Protein AF-A0A8S1X8L9-F1 (afdb_monomer_lite)

Structure (mmCIF, N/CA/C/O backbone):
data_AF-A0A8S1X8L9-F1
#
_entry.id   AF-A0A8S1X8L9-F1
#
loop_
_atom_site.group_PDB
_atom_site.id
_atom_site.type_symbol
_atom_site.label_atom_id
_atom_site.label_alt_id
_atom_site.label_comp_id
_atom_site.label_asym_id
_atom_site.label_entity_id
_atom_site.label_seq_id
_atom_site.pdbx_PDB_ins_code
_atom_site.Cartn_x
_atom_site.Cartn_y
_atom_site.Cartn_z
_atom_site.occupancy
_atom_site.B_iso_or_equiv
_atom_site.auth_seq_id
_atom_site.auth_comp_id
_atom_site.auth_asym_id
_atom_site.auth_atom_id
_atom_site.pdbx_PDB_model_num
ATOM 1 N N . MET A 1 1 ? -26.383 18.947 55.922 1.00 40.94 1 MET A N 1
ATOM 2 C CA . MET A 1 1 ? -27.106 18.056 54.993 1.00 40.94 1 MET A CA 1
ATOM 3 C C . MET A 1 1 ? -27.597 18.893 53.830 1.00 40.94 1 MET A C 1
ATOM 5 O O . MET A 1 1 ? -28.369 19.805 54.074 1.00 40.94 1 MET A O 1
ATOM 9 N N . ASN A 1 2 ? -27.081 18.643 52.628 1.00 32.62 2 ASN A N 1
ATOM 10 C CA . ASN A 1 2 ? -27.787 18.814 51.355 1.00 32.62 2 ASN A CA 1
ATOM 11 C C . ASN A 1 2 ? -26.884 18.253 50.254 1.00 32.62 2 ASN A C 1
ATOM 13 O O . ASN A 1 2 ? -25.919 18.880 49.828 1.00 32.62 2 ASN A O 1
ATOM 17 N N . 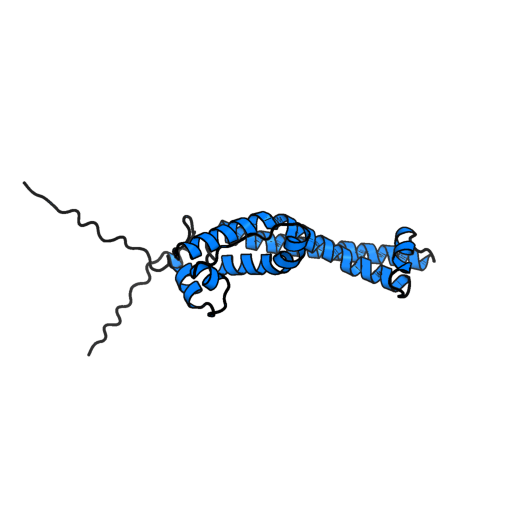HIS A 1 3 ? -27.185 17.013 49.872 1.00 34.03 3 HIS A N 1
ATOM 18 C CA . HIS A 1 3 ? -26.675 16.377 48.670 1.00 34.03 3 HIS A CA 1
ATOM 19 C C . HIS A 1 3 ? -27.367 17.016 47.464 1.00 34.03 3 HIS A C 1
ATOM 21 O O . HIS A 1 3 ? -28.564 16.812 47.277 1.00 34.03 3 HIS A O 1
ATOM 27 N N . SER A 1 4 ? -26.635 17.747 46.628 1.00 33.78 4 SER A N 1
ATOM 28 C CA . SER A 1 4 ? -27.021 17.925 45.229 1.00 33.78 4 SER A CA 1
ATOM 29 C C . SER A 1 4 ? -26.194 16.957 44.392 1.00 33.78 4 SER A C 1
ATOM 31 O O . SER A 1 4 ? -24.978 17.071 44.246 1.00 33.78 4 SER A O 1
ATOM 33 N N . LEU A 1 5 ? -26.896 15.929 43.928 1.00 35.00 5 LEU A N 1
ATOM 34 C CA . LEU A 1 5 ? -26.435 14.908 43.006 1.00 35.00 5 LEU A CA 1
ATOM 35 C C . LEU A 1 5 ? -25.882 15.580 41.746 1.00 35.00 5 LEU A C 1
ATOM 37 O O . LEU A 1 5 ? -26.637 16.117 40.939 1.00 35.00 5 LEU A O 1
ATOM 41 N N . TYR A 1 6 ? -24.566 15.510 41.562 1.00 31.06 6 TYR A N 1
ATOM 42 C CA . TYR A 1 6 ? -23.971 15.595 40.237 1.00 31.06 6 TYR A CA 1
ATOM 43 C C . TYR A 1 6 ? -24.439 14.361 39.467 1.00 31.06 6 TYR A C 1
ATOM 45 O O . TYR A 1 6 ? -23.823 13.298 39.523 1.00 31.06 6 TYR A O 1
ATOM 53 N N . THR A 1 7 ? -25.578 14.474 38.791 1.00 34.47 7 THR A N 1
ATOM 54 C CA . THR A 1 7 ? -25.963 13.517 37.761 1.00 34.47 7 THR A CA 1
ATOM 55 C C . THR A 1 7 ? -24.976 13.679 36.617 1.00 34.47 7 THR A C 1
ATOM 57 O O . THR A 1 7 ? -25.097 14.577 35.786 1.00 34.47 7 THR A O 1
ATOM 60 N N . VAL A 1 8 ? -23.953 12.827 36.622 1.00 34.31 8 VAL A N 1
ATOM 61 C CA . VAL A 1 8 ? -23.084 12.577 35.477 1.00 34.31 8 VAL A CA 1
ATOM 62 C C . VAL A 1 8 ? -24.000 12.115 34.349 1.00 34.31 8 VAL A C 1
ATOM 64 O O . VAL A 1 8 ? -24.490 10.987 34.361 1.00 34.31 8 VAL A O 1
ATOM 67 N N . HIS A 1 9 ? -24.306 13.013 33.411 1.00 31.86 9 HIS A N 1
ATOM 68 C CA . HIS A 1 9 ? -24.978 12.620 32.181 1.00 31.86 9 HIS A CA 1
ATOM 69 C C . HIS A 1 9 ? -24.126 11.538 31.504 1.00 31.86 9 HIS A C 1
ATOM 71 O O . HIS A 1 9 ? -22.903 11.700 31.433 1.00 31.86 9 HIS A O 1
ATOM 77 N N . PRO A 1 10 ? -24.730 10.433 31.033 1.00 40.78 10 PRO A N 1
ATOM 78 C CA . PRO A 1 10 ? -23.987 9.407 30.326 1.00 40.78 10 PRO A CA 1
ATOM 79 C C . PRO A 1 10 ? -23.319 10.058 29.117 1.00 40.78 10 PRO A C 1
ATOM 81 O O . PRO A 1 10 ? -23.981 10.688 28.297 1.00 40.78 10 PRO A O 1
ATOM 84 N N . THR A 1 11 ? -21.992 9.950 29.089 1.00 38.53 11 THR A N 1
ATOM 85 C CA . THR A 1 11 ? -21.073 10.198 27.972 1.00 38.53 11 THR A CA 1
ATOM 86 C C . THR A 1 11 ? -21.774 10.377 26.625 1.00 38.53 11 THR A C 1
ATOM 88 O O . THR A 1 11 ? -22.016 9.407 25.906 1.00 38.53 11 THR A O 1
ATOM 91 N N . TYR A 1 12 ? -22.075 11.630 26.275 1.00 39.94 12 TYR A N 1
ATOM 92 C CA . TYR A 1 12 ? -22.549 11.997 24.946 1.00 39.94 12 TYR A CA 1
ATOM 93 C C . TYR A 1 12 ? -21.394 11.763 23.968 1.00 39.94 12 TYR A C 1
ATOM 95 O O . TYR A 1 12 ? -20.478 12.575 23.856 1.00 39.94 12 TYR A O 1
ATOM 103 N N . THR A 1 13 ? -21.379 10.594 23.332 1.00 44.56 13 THR A N 1
ATOM 104 C CA . THR A 1 13 ? -20.439 10.275 22.257 1.00 44.56 13 THR A CA 1
ATOM 105 C C . THR A 1 13 ? -21.044 10.863 20.985 1.00 44.56 13 THR A C 1
ATOM 107 O O . THR A 1 13 ? -22.100 10.389 20.567 1.00 44.56 13 THR A O 1
ATOM 110 N N . PRO A 1 14 ? -20.475 11.933 20.393 1.00 49.34 14 PRO A N 1
ATOM 111 C CA . PRO A 1 14 ? -21.024 12.499 19.169 1.00 49.34 14 PRO A CA 1
ATOM 112 C C . PRO A 1 14 ? -21.144 11.410 18.096 1.00 49.34 14 PRO A C 1
ATOM 114 O O . PRO A 1 14 ? -20.233 10.608 17.908 1.00 49.34 14 PRO A O 1
ATOM 117 N N . ILE A 1 15 ? -22.283 11.397 17.402 1.00 49.81 15 ILE A N 1
ATOM 118 C CA . ILE A 1 15 ? -22.724 10.382 16.425 1.00 49.81 15 ILE A CA 1
ATOM 119 C C . ILE A 1 15 ? -21.702 10.122 15.298 1.00 49.81 15 ILE A C 1
ATOM 121 O O . ILE A 1 15 ? -21.756 9.087 14.648 1.00 49.81 15 ILE A O 1
ATOM 125 N N . ASN A 1 16 ? -20.712 10.998 15.119 1.00 52.38 16 ASN A N 1
ATOM 126 C CA . ASN A 1 16 ? -19.654 10.872 14.116 1.00 52.38 16 ASN A CA 1
ATOM 127 C C . ASN A 1 16 ? -18.418 10.063 14.592 1.00 52.38 16 ASN A C 1
ATOM 129 O O . ASN A 1 16 ? -17.374 10.149 13.959 1.00 52.38 16 ASN A O 1
ATOM 133 N N . LEU A 1 17 ? -18.521 9.304 15.696 1.00 61.00 17 LEU A N 1
ATOM 134 C CA . LEU A 1 17 ? -17.451 8.466 16.288 1.00 61.00 17 LEU A CA 1
ATOM 135 C C . LEU A 1 17 ? -17.529 6.966 15.925 1.00 61.00 17 LEU A C 1
ATOM 137 O O . LEU A 1 17 ? -16.976 6.118 16.637 1.00 61.00 17 LEU A O 1
ATOM 141 N N . ARG A 1 18 ? -18.274 6.624 14.870 1.00 73.69 18 ARG A N 1
ATOM 142 C CA . ARG A 1 18 ? -18.526 5.239 14.442 1.00 73.69 18 ARG A CA 1
ATOM 143 C C . ARG A 1 18 ? -18.320 5.032 12.943 1.00 73.69 18 ARG A C 1
ATOM 145 O O . ARG A 1 18 ? -18.933 4.139 12.368 1.00 73.69 18 ARG A O 1
ATOM 152 N N . LEU A 1 19 ? -17.456 5.817 12.295 1.00 79.94 19 LEU A N 1
ATOM 153 C CA . LEU A 1 19 ? -17.209 5.666 10.852 1.00 79.94 19 LEU A CA 1
ATOM 154 C C . LEU A 1 19 ? -16.654 4.278 10.519 1.00 79.94 19 LEU A C 1
ATOM 156 O O . LEU A 1 19 ? -17.067 3.656 9.539 1.00 79.94 19 LEU A O 1
ATOM 160 N N . ALA A 1 20 ? -15.771 3.759 11.372 1.00 85.44 20 ALA A N 1
ATOM 161 C CA . ALA A 1 20 ? -15.252 2.409 11.225 1.00 85.44 20 ALA A CA 1
ATOM 162 C C . ALA A 1 20 ? -16.350 1.332 11.335 1.00 85.44 20 ALA A C 1
ATOM 164 O O . ALA A 1 20 ? -16.337 0.371 10.565 1.00 85.44 20 ALA A O 1
ATOM 165 N N . GLU A 1 21 ? -17.312 1.493 12.249 1.00 87.56 21 GLU A N 1
ATOM 166 C CA . GLU A 1 21 ? -18.467 0.594 12.391 1.00 87.56 21 GLU A CA 1
ATOM 167 C C . GLU A 1 21 ? -19.418 0.699 11.189 1.00 87.56 21 GLU A C 1
ATOM 169 O O . GLU A 1 21 ? -19.821 -0.320 10.625 1.00 87.56 21 GLU A O 1
ATOM 174 N N . GLU A 1 22 ? -19.744 1.921 10.760 1.00 87.06 22 GLU A N 1
ATOM 175 C CA . GLU A 1 22 ? -20.583 2.180 9.587 1.00 87.06 22 GLU A CA 1
ATOM 176 C C . GLU A 1 22 ? -19.990 1.526 8.338 1.00 87.06 22 GLU A C 1
ATOM 178 O O . GLU A 1 22 ? -20.678 0.761 7.659 1.00 87.06 22 GLU A O 1
ATOM 183 N N . TYR A 1 23 ? -18.700 1.751 8.069 1.00 89.31 23 TYR A N 1
ATOM 184 C CA . TYR A 1 23 ? -18.029 1.138 6.929 1.00 89.31 23 TYR A CA 1
ATOM 185 C C . TYR A 1 23 ? -17.965 -0.389 7.061 1.00 89.31 23 TYR A C 1
ATOM 187 O O . TYR A 1 23 ? -18.297 -1.091 6.102 1.00 89.31 23 TYR A O 1
ATOM 195 N N . PHE A 1 24 ? -17.634 -0.923 8.244 1.00 91.81 24 PHE A N 1
ATOM 196 C CA . PHE A 1 24 ? -17.599 -2.370 8.489 1.00 91.81 24 PHE A CA 1
ATOM 197 C C . PHE A 1 24 ? -18.919 -3.059 8.119 1.00 91.81 24 PHE A C 1
ATOM 199 O O . PHE A 1 24 ? -18.923 -4.118 7.487 1.00 91.81 24 PHE A O 1
ATOM 206 N N . ASN A 1 25 ? -20.050 -2.439 8.458 1.00 90.12 25 ASN A N 1
ATOM 207 C CA . ASN A 1 25 ? -21.374 -2.988 8.181 1.00 90.12 25 ASN A CA 1
ATOM 208 C C . ASN A 1 25 ? -21.695 -3.067 6.681 1.00 90.12 25 ASN A C 1
ATOM 210 O O . ASN A 1 25 ? -22.477 -3.929 6.278 1.00 90.12 25 ASN A O 1
ATOM 214 N N . THR A 1 26 ? -21.052 -2.243 5.849 1.00 91.50 26 THR A N 1
ATOM 215 C CA . THR A 1 26 ? -21.207 -2.281 4.383 1.00 91.50 26 THR A CA 1
ATOM 216 C C . THR A 1 26 ? -20.363 -3.359 3.695 1.00 91.50 26 THR A C 1
ATOM 218 O O . THR A 1 26 ? -20.581 -3.646 2.518 1.00 91.50 26 THR A O 1
ATOM 221 N N . LEU A 1 27 ? -19.410 -3.980 4.402 1.00 89.62 27 LEU A N 1
ATOM 222 C CA . LEU A 1 27 ? -18.484 -4.940 3.799 1.00 89.62 27 LEU A CA 1
ATOM 223 C C . LEU A 1 27 ? -19.182 -6.241 3.368 1.00 89.62 27 LEU A C 1
ATOM 225 O O . LEU A 1 27 ? -20.049 -6.740 4.092 1.00 89.62 27 LEU A O 1
ATOM 229 N N . PRO A 1 28 ? -18.769 -6.870 2.254 1.00 90.62 28 PRO A N 1
ATOM 230 C CA . PRO A 1 28 ? -19.273 -8.183 1.856 1.00 90.62 28 PRO A CA 1
ATOM 231 C C . PRO A 1 28 ? -18.842 -9.273 2.851 1.00 90.62 28 PRO A C 1
ATOM 233 O O . PRO A 1 28 ? -17.829 -9.137 3.533 1.00 90.62 28 PRO A O 1
ATOM 236 N N . SER A 1 29 ? -19.583 -10.384 2.923 1.00 83.62 29 SER A N 1
ATOM 237 C CA . SER A 1 29 ? -19.322 -11.487 3.871 1.00 83.62 29 SER A CA 1
ATOM 238 C C . SER A 1 29 ? -17.941 -12.137 3.720 1.00 83.62 29 SER A C 1
ATOM 240 O O . SER A 1 29 ? -17.405 -12.649 4.696 1.00 83.62 29 SER A O 1
ATOM 242 N N . GLY A 1 30 ? -17.349 -12.095 2.523 1.00 83.94 30 GLY A N 1
ATOM 243 C CA . GLY A 1 30 ? -16.020 -12.647 2.244 1.00 83.94 30 GLY A CA 1
ATOM 244 C C . GLY A 1 30 ? -14.849 -11.695 2.510 1.00 83.94 30 GLY A C 1
ATOM 245 O O . GLY A 1 30 ? -13.709 -12.076 2.248 1.00 83.94 30 GLY A O 1
ATOM 246 N N . ASP A 1 31 ? -15.104 -10.471 2.983 1.00 88.12 31 ASP A N 1
ATOM 247 C CA . ASP A 1 31 ? -14.059 -9.463 3.175 1.00 88.12 31 ASP A CA 1
ATOM 248 C C . ASP A 1 31 ? -13.033 -9.877 4.245 1.00 88.12 31 ASP A C 1
ATOM 250 O O . ASP A 1 31 ? -13.377 -10.442 5.287 1.00 88.12 31 ASP A O 1
ATOM 254 N N . ILE A 1 32 ? -11.758 -9.565 4.007 1.00 87.81 32 ILE A N 1
ATOM 255 C CA . ILE A 1 32 ? -10.663 -9.911 4.920 1.00 87.81 32 ILE A CA 1
ATOM 256 C C . ILE A 1 32 ? -10.815 -9.242 6.295 1.00 87.81 32 ILE A C 1
ATOM 258 O O . ILE A 1 32 ? -10.487 -9.850 7.314 1.00 87.81 32 ILE A O 1
ATOM 262 N N . SER A 1 33 ? -11.378 -8.033 6.359 1.00 88.81 33 SER A N 1
ATOM 263 C CA . SER A 1 33 ? -11.654 -7.351 7.623 1.00 88.81 33 SER A CA 1
ATOM 264 C C . SER A 1 33 ? -12.743 -8.073 8.424 1.00 88.81 33 SER A C 1
ATOM 266 O O . SER A 1 33 ? -12.657 -8.127 9.651 1.00 88.81 33 SER A O 1
ATOM 268 N N . ARG A 1 34 ? -13.726 -8.714 7.771 1.00 89.31 34 ARG A N 1
ATOM 269 C CA . ARG A 1 34 ? -14.691 -9.580 8.475 1.00 89.31 34 ARG A CA 1
ATOM 270 C C . ARG A 1 34 ? -14.023 -10.833 9.029 1.00 89.31 34 ARG A C 1
ATOM 272 O O . ARG A 1 34 ? -14.279 -11.181 10.173 1.00 89.31 34 ARG A O 1
ATOM 279 N N . GLN A 1 35 ? -13.095 -11.440 8.290 1.00 89.19 35 GLN A N 1
ATOM 280 C CA . GLN A 1 35 ? -12.331 -12.589 8.793 1.00 89.19 35 GLN A CA 1
ATOM 281 C C . GLN A 1 35 ? -11.528 -12.231 10.053 1.00 89.19 35 GLN A C 1
ATOM 283 O O . GLN A 1 35 ? -11.528 -12.990 11.022 1.00 89.19 35 GLN A O 1
ATOM 288 N N . PHE A 1 36 ? -10.880 -11.059 10.081 1.00 90.62 36 PHE A N 1
ATOM 289 C CA . PHE A 1 36 ? -10.201 -10.575 11.290 1.00 90.62 36 PHE A CA 1
ATOM 290 C C . PHE A 1 36 ? -11.173 -10.318 12.432 1.00 90.62 36 PHE A C 1
ATOM 292 O O . PHE A 1 36 ? -10.877 -10.658 13.574 1.00 90.62 36 PHE A O 1
ATOM 299 N N . TYR A 1 37 ? -12.340 -9.748 12.131 1.00 90.69 37 TYR A N 1
ATOM 300 C CA . TYR A 1 37 ? -13.384 -9.586 13.129 1.00 90.69 37 TYR A CA 1
ATOM 301 C C . TYR A 1 37 ? -13.796 -10.945 13.699 1.00 90.69 37 TYR A C 1
ATOM 303 O O . TYR A 1 37 ? -13.900 -11.076 14.911 1.00 90.69 37 TYR A O 1
ATOM 311 N N . ASP A 1 38 ? -13.948 -11.978 12.875 1.00 90.94 38 ASP A N 1
ATOM 312 C CA . ASP A 1 38 ? -14.331 -13.339 13.279 1.00 90.94 38 ASP A CA 1
ATOM 313 C C . ASP A 1 38 ? -13.228 -14.121 14.019 1.00 90.94 38 ASP A C 1
ATOM 315 O O . ASP A 1 38 ? -13.435 -15.268 14.412 1.00 90.94 38 ASP A O 1
ATOM 319 N N . GLY A 1 39 ? -12.078 -13.492 14.284 1.00 85.94 39 GLY A N 1
ATOM 320 C CA . GLY A 1 39 ? -11.012 -14.042 15.123 1.00 85.94 39 GLY A CA 1
ATOM 321 C C . GLY A 1 39 ? -9.826 -14.612 14.347 1.00 85.94 39 GLY A C 1
ATOM 322 O O . GLY A 1 39 ? -8.908 -15.175 14.955 1.00 85.94 39 GLY A O 1
ATOM 323 N N . VAL A 1 40 ? -9.807 -14.477 13.014 1.00 87.06 40 VAL A N 1
ATOM 324 C CA . VAL A 1 40 ? -8.629 -14.837 12.221 1.00 87.06 40 VAL A CA 1
ATOM 325 C C . VAL A 1 40 ? -7.486 -13.893 12.586 1.00 87.06 40 VAL A C 1
ATOM 327 O O . VAL A 1 40 ? -7.562 -12.672 12.446 1.00 87.06 40 VAL A O 1
ATOM 330 N N . GLN A 1 41 ? -6.387 -14.472 13.060 1.00 85.25 41 GLN A N 1
ATOM 331 C CA . GLN A 1 41 ? -5.214 -13.704 13.456 1.00 85.25 41 GLN A CA 1
ATOM 332 C C . GLN A 1 41 ? -4.439 -13.242 12.228 1.00 85.25 41 GLN A C 1
ATOM 334 O O . GLN A 1 41 ? -4.093 -14.046 11.356 1.00 85.25 41 GLN A O 1
ATOM 339 N N . TYR A 1 42 ? -4.099 -11.956 12.195 1.00 84.38 42 TYR A N 1
ATOM 340 C CA . TYR A 1 42 ? -3.202 -11.441 11.175 1.00 84.38 42 TYR A CA 1
ATOM 341 C C . TYR A 1 42 ? -1.796 -12.008 11.368 1.00 84.38 42 TYR A C 1
ATOM 343 O O . TYR A 1 42 ? -1.210 -11.919 12.448 1.00 84.38 42 TYR A O 1
ATOM 351 N N . ARG A 1 43 ? -1.233 -12.582 10.305 1.00 79.56 43 ARG A N 1
ATOM 352 C CA . ARG A 1 43 ? 0.162 -13.017 10.268 1.00 79.56 43 ARG A CA 1
ATOM 353 C C . ARG A 1 43 ? 0.843 -12.322 9.106 1.00 79.56 43 ARG A C 1
ATOM 355 O O . ARG A 1 43 ? 0.559 -12.639 7.954 1.00 79.56 43 ARG A O 1
ATOM 362 N N . ALA A 1 44 ? 1.754 -11.408 9.425 1.00 70.62 44 ALA A N 1
ATOM 363 C CA . ALA A 1 44 ? 2.635 -10.822 8.429 1.00 70.62 44 ALA A CA 1
ATOM 364 C C . ALA A 1 44 ? 3.382 -11.947 7.695 1.00 70.62 44 ALA A C 1
ATOM 366 O O . ALA A 1 44 ? 3.931 -12.865 8.320 1.00 70.62 44 ALA A O 1
ATOM 367 N N . VAL A 1 45 ? 3.358 -11.902 6.363 1.00 68.69 45 VAL A N 1
ATOM 368 C CA . VAL A 1 45 ? 4.028 -12.895 5.520 1.00 68.69 45 VAL A CA 1
ATOM 369 C C . VAL A 1 45 ? 5.534 -12.789 5.753 1.00 68.69 45 VAL A C 1
ATOM 371 O O . VAL A 1 45 ? 6.136 -11.748 5.499 1.00 68.69 45 VAL A O 1
ATOM 374 N N . LYS A 1 46 ? 6.152 -13.867 6.245 1.00 61.50 46 LYS A N 1
ATOM 375 C CA . LYS A 1 46 ? 7.597 -13.917 6.498 1.00 61.50 46 LYS A CA 1
ATOM 376 C C . LYS A 1 46 ? 8.354 -14.365 5.245 1.00 61.50 46 LYS A C 1
ATOM 378 O O . LYS A 1 46 ? 8.000 -15.371 4.637 1.00 61.50 46 LYS A O 1
ATOM 383 N N . GLY A 1 47 ? 9.441 -13.659 4.929 1.00 59.97 47 GLY A N 1
ATOM 384 C CA . GLY A 1 47 ? 10.399 -14.011 3.875 1.00 59.97 47 GLY A CA 1
ATOM 385 C C . GLY A 1 47 ? 10.317 -13.110 2.641 1.00 59.97 47 GLY A C 1
ATOM 386 O O . GLY A 1 47 ? 9.227 -12.814 2.162 1.00 59.97 47 GLY A O 1
ATOM 387 N N . LEU A 1 48 ? 11.483 -12.719 2.110 1.00 55.22 48 LEU A N 1
ATOM 388 C CA . LEU A 1 48 ? 11.638 -11.764 1.000 1.00 55.22 48 LEU A CA 1
ATOM 389 C C . LEU A 1 48 ? 10.814 -12.132 -0.243 1.00 55.22 48 LEU A C 1
ATOM 391 O O . LEU A 1 48 ? 10.122 -11.286 -0.783 1.00 55.22 48 LEU A O 1
ATOM 395 N N . PHE A 1 49 ? 10.830 -13.394 -0.683 1.00 57.03 49 PHE A N 1
ATOM 396 C CA . PHE A 1 49 ? 10.083 -13.814 -1.880 1.00 57.03 49 PHE A CA 1
ATOM 397 C C . PHE A 1 49 ? 8.565 -13.869 -1.662 1.00 57.03 49 PHE A C 1
ATOM 399 O O . PHE A 1 49 ? 7.792 -13.516 -2.552 1.00 57.03 49 PHE A O 1
ATOM 406 N N . ALA A 1 50 ? 8.128 -14.307 -0.480 1.00 60.62 50 ALA A N 1
ATOM 407 C CA . ALA A 1 50 ? 6.711 -14.417 -0.151 1.00 60.62 50 ALA A CA 1
ATOM 408 C C . ALA A 1 50 ? 6.092 -13.036 0.116 1.00 60.62 50 ALA A C 1
ATOM 410 O O . ALA A 1 50 ? 4.981 -12.773 -0.342 1.00 60.62 50 ALA A O 1
ATOM 411 N N . SER A 1 51 ? 6.825 -12.127 0.772 1.00 60.03 51 SER A N 1
ATOM 412 C CA . SER A 1 51 ? 6.411 -10.728 0.907 1.00 60.03 51 SER A CA 1
ATOM 413 C C . SER A 1 51 ? 6.356 -10.047 -0.464 1.00 60.03 51 SER A C 1
ATOM 415 O O . SER A 1 51 ? 5.385 -9.359 -0.761 1.00 60.03 51 SER A O 1
ATOM 417 N N . TYR A 1 52 ? 7.314 -10.321 -1.350 1.00 58.06 52 TYR A N 1
ATOM 418 C CA . TYR A 1 52 ? 7.340 -9.755 -2.697 1.00 58.06 52 TYR A CA 1
ATOM 419 C C . TYR A 1 52 ? 6.200 -10.250 -3.599 1.00 58.06 52 TYR A C 1
ATOM 421 O O . TYR A 1 52 ? 5.619 -9.470 -4.342 1.00 58.06 52 TYR A O 1
ATOM 429 N N . ALA A 1 53 ? 5.840 -11.534 -3.560 1.00 58.31 53 ALA A N 1
ATOM 430 C CA . ALA A 1 53 ? 4.772 -12.060 -4.415 1.00 58.31 53 ALA A CA 1
ATOM 431 C C . ALA A 1 53 ? 3.361 -11.739 -3.883 1.00 58.31 53 ALA A C 1
ATOM 433 O O . ALA A 1 53 ? 2.466 -11.435 -4.671 1.00 58.31 53 ALA A O 1
ATOM 434 N N . LEU A 1 54 ? 3.156 -11.792 -2.560 1.00 57.84 54 LEU A N 1
ATOM 435 C CA . LEU A 1 54 ? 1.828 -11.670 -1.943 1.00 57.84 54 LEU A CA 1
ATOM 436 C C . LEU A 1 54 ? 1.512 -10.247 -1.449 1.00 57.84 54 LEU A C 1
ATOM 438 O O . LEU A 1 54 ? 0.364 -9.825 -1.565 1.00 57.84 54 LEU A O 1
ATOM 442 N N . ASN A 1 55 ? 2.493 -9.475 -0.950 1.00 58.69 55 ASN A N 1
ATOM 443 C CA . ASN A 1 55 ? 2.243 -8.105 -0.467 1.00 58.69 55 ASN A CA 1
ATOM 444 C C . ASN A 1 55 ? 2.348 -7.033 -1.564 1.00 58.69 55 ASN A C 1
ATOM 446 O O . ASN A 1 55 ? 1.752 -5.966 -1.409 1.00 58.69 55 ASN A O 1
ATOM 450 N N . ARG A 1 56 ? 3.046 -7.292 -2.682 1.00 51.16 56 ARG A N 1
ATOM 451 C CA . ARG A 1 56 ? 3.221 -6.319 -3.787 1.00 51.16 56 ARG A CA 1
ATOM 452 C C . ARG A 1 56 ? 1.914 -5.890 -4.439 1.00 51.16 56 ARG A C 1
ATOM 454 O O . ARG A 1 56 ? 1.788 -4.747 -4.859 1.00 51.16 56 ARG A O 1
ATOM 461 N N . PHE A 1 57 ? 0.914 -6.766 -4.426 1.00 51.53 57 PHE A N 1
ATOM 462 C CA . PHE A 1 57 ? -0.438 -6.445 -4.884 1.00 51.53 57 PHE A CA 1
ATOM 463 C C . PHE A 1 57 ? -1.373 -5.975 -3.759 1.00 51.53 57 PHE A C 1
ATOM 465 O O . PHE A 1 57 ? -2.480 -5.526 -4.044 1.00 51.53 57 PHE A O 1
ATOM 472 N N . SER A 1 58 ? -0.950 -6.039 -2.489 1.00 71.50 58 SER A N 1
ATOM 473 C CA . SER A 1 58 ? -1.831 -5.787 -1.344 1.00 71.50 58 SER A CA 1
ATOM 474 C C . SER A 1 58 ? -1.596 -4.456 -0.634 1.00 71.50 58 SER A C 1
ATOM 476 O O . SER A 1 58 ? -2.475 -4.064 0.118 1.00 71.50 58 SER A O 1
ATOM 478 N N . GLN A 1 59 ? -0.459 -3.765 -0.792 1.00 78.12 59 GLN A N 1
ATOM 479 C CA . GLN A 1 59 ? -0.198 -2.517 -0.045 1.00 78.12 59 GLN A CA 1
ATOM 480 C C . GLN A 1 59 ? -1.227 -1.424 -0.344 1.00 78.12 59 GLN A C 1
ATOM 482 O O . GLN A 1 59 ? -1.837 -0.899 0.582 1.00 78.12 59 GLN A O 1
ATOM 487 N N . TYR A 1 60 ? -1.487 -1.151 -1.625 1.00 79.38 60 TYR A N 1
ATOM 488 C CA . TYR A 1 60 ? -2.540 -0.220 -2.038 1.00 79.38 60 TYR A CA 1
ATOM 489 C C . TYR A 1 60 ? -3.914 -0.661 -1.534 1.00 79.38 60 TYR A C 1
ATOM 491 O O . TYR A 1 60 ? -4.695 0.161 -1.072 1.00 79.38 60 TYR A O 1
ATOM 499 N N . GLY A 1 61 ? -4.205 -1.965 -1.575 1.00 84.06 61 GLY A N 1
ATOM 500 C CA . GLY A 1 61 ? -5.450 -2.516 -1.038 1.00 84.06 61 GLY A CA 1
ATOM 501 C C . GLY A 1 61 ? -5.584 -2.293 0.470 1.00 84.06 61 GLY A C 1
ATOM 502 O O . GLY A 1 61 ? -6.624 -1.829 0.926 1.00 84.06 61 GLY A O 1
ATOM 503 N N . LYS A 1 62 ? -4.517 -2.556 1.234 1.00 88.88 62 LYS A N 1
ATOM 504 C CA . LYS A 1 62 ? -4.439 -2.335 2.684 1.00 88.88 62 LYS A CA 1
ATOM 505 C C . LYS A 1 62 ? -4.627 -0.857 3.016 1.00 88.88 62 LYS A C 1
ATOM 507 O O . LYS A 1 62 ? -5.488 -0.531 3.824 1.00 88.88 62 LYS A O 1
ATOM 512 N N . LEU A 1 63 ? -3.878 0.032 2.362 1.00 89.88 63 LEU A N 1
ATOM 513 C CA . LEU A 1 63 ? -3.952 1.473 2.604 1.00 89.88 63 LEU A CA 1
ATOM 514 C C . LEU A 1 63 ? -5.309 2.061 2.198 1.00 89.88 63 LEU A C 1
ATOM 516 O O . LEU A 1 63 ? -5.890 2.819 2.964 1.00 89.88 63 LEU A O 1
ATOM 520 N N . ASN A 1 64 ? -5.870 1.648 1.060 1.00 89.38 64 ASN A N 1
ATOM 521 C CA . ASN A 1 64 ? -7.207 2.065 0.633 1.00 89.38 64 ASN A CA 1
ATOM 522 C C . ASN A 1 64 ? -8.289 1.587 1.614 1.00 89.38 64 ASN A C 1
ATOM 524 O O . ASN A 1 64 ? -9.192 2.341 1.966 1.00 89.38 64 ASN A O 1
ATOM 528 N N . SER A 1 65 ? -8.192 0.348 2.104 1.00 90.31 65 SER A N 1
ATOM 529 C CA . SER A 1 65 ? -9.092 -0.142 3.151 1.00 90.31 65 SER A CA 1
ATOM 530 C C . SER A 1 65 ? -8.944 0.668 4.439 1.00 90.31 65 SER A C 1
ATOM 532 O O . SER A 1 65 ? -9.951 1.114 4.981 1.00 90.31 65 SER A O 1
ATOM 534 N N . LEU A 1 66 ? -7.715 0.934 4.896 1.00 91.50 66 LEU A N 1
ATOM 535 C CA . LEU A 1 66 ? -7.458 1.791 6.061 1.00 91.50 66 LEU A CA 1
ATOM 536 C C . LEU A 1 66 ? -8.048 3.190 5.881 1.00 91.50 66 LEU A C 1
ATOM 538 O O . LEU A 1 66 ? -8.664 3.704 6.807 1.00 91.50 66 LEU A O 1
ATOM 542 N N . TYR A 1 67 ? -7.907 3.781 4.696 1.00 91.25 67 TYR A N 1
ATOM 543 C CA . TYR A 1 67 ? -8.447 5.100 4.382 1.00 91.25 67 TYR A CA 1
ATOM 544 C C . TYR A 1 67 ? -9.980 5.126 4.429 1.00 91.25 67 TYR A C 1
ATOM 546 O O . TYR A 1 67 ? -10.563 6.095 4.900 1.00 91.25 67 TYR A O 1
ATOM 554 N N . LYS A 1 68 ? -10.653 4.046 4.014 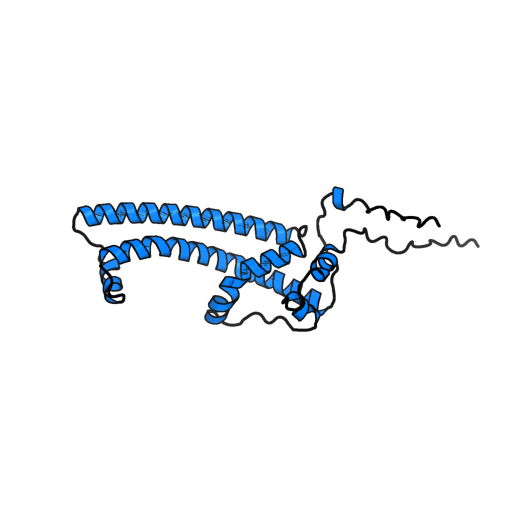1.00 90.06 68 LYS A N 1
ATOM 555 C CA . LYS A 1 68 ? -12.118 3.930 4.126 1.00 90.06 68 LYS A CA 1
ATOM 556 C C . LYS A 1 68 ? -12.595 3.730 5.564 1.00 90.06 68 LYS A C 1
ATOM 558 O O . LYS A 1 68 ? -13.628 4.277 5.933 1.00 90.06 68 LYS A O 1
ATOM 563 N N . PHE A 1 69 ? -11.851 2.972 6.369 1.00 89.81 69 PHE A N 1
ATOM 564 C CA . PHE A 1 69 ? -12.149 2.794 7.793 1.00 89.81 69 PHE A CA 1
ATOM 565 C C . PHE A 1 69 ? -11.874 4.062 8.610 1.00 89.81 69 PHE A C 1
ATOM 567 O O . PHE A 1 69 ? -12.634 4.378 9.520 1.00 89.81 69 PHE A O 1
ATOM 574 N N . TYR A 1 70 ? -10.786 4.771 8.304 1.00 89.25 70 TYR A N 1
ATOM 575 C CA . TYR A 1 70 ? -10.260 5.870 9.114 1.00 89.25 70 TYR A CA 1
ATOM 576 C C . TYR A 1 70 ? -9.902 7.104 8.259 1.00 89.25 70 TYR A C 1
ATOM 578 O O . TYR A 1 70 ? -8.757 7.567 8.289 1.00 89.25 70 TYR A O 1
ATOM 586 N N . PRO A 1 71 ? -10.863 7.690 7.520 1.00 85.38 71 PRO A N 1
ATOM 587 C CA . PRO A 1 71 ? -10.589 8.754 6.541 1.00 85.38 71 PRO A CA 1
ATOM 588 C C . PRO A 1 71 ? -10.025 10.041 7.159 1.00 85.38 71 PRO A C 1
ATOM 590 O O . PRO A 1 71 ? -9.344 10.818 6.493 1.00 85.38 71 PRO A O 1
ATOM 593 N N . TYR A 1 72 ? -10.293 10.270 8.447 1.00 85.81 72 TYR A N 1
ATOM 594 C CA . TYR A 1 72 ? -9.867 11.462 9.185 1.00 85.81 72 TYR A CA 1
ATOM 595 C C . TYR A 1 72 ? -8.717 11.194 10.162 1.00 85.81 72 TYR A C 1
ATOM 597 O O . TYR A 1 72 ? -8.372 12.048 10.985 1.00 85.81 72 TYR A O 1
ATOM 605 N N . GLN A 1 73 ? -8.118 10.003 10.109 1.00 86.50 73 GLN A N 1
ATOM 606 C CA . GLN A 1 73 ? -6.928 9.719 10.891 1.00 86.50 73 GLN A CA 1
ATOM 607 C C . GLN A 1 73 ? -5.717 10.309 10.169 1.00 86.50 73 GLN A C 1
ATOM 609 O O . GLN A 1 73 ? -5.351 9.854 9.086 1.00 86.50 73 GLN A O 1
ATOM 614 N N . LYS A 1 74 ? -5.081 11.306 10.798 1.00 86.38 74 LYS A N 1
ATOM 615 C CA . LYS A 1 74 ? -3.956 12.065 10.232 1.00 86.38 74 LYS A CA 1
ATOM 616 C C . LYS A 1 74 ? -2.902 11.158 9.586 1.00 86.38 74 LYS A C 1
ATOM 618 O O . LYS A 1 74 ? -2.605 11.328 8.414 1.00 86.38 74 LYS A O 1
ATOM 623 N N . ILE A 1 75 ? -2.439 10.141 10.317 1.00 88.44 75 ILE A N 1
ATOM 624 C CA . ILE A 1 75 ? -1.385 9.235 9.840 1.00 88.44 75 ILE A CA 1
ATOM 625 C C . ILE A 1 75 ? -1.789 8.449 8.584 1.00 88.44 75 ILE A C 1
ATOM 627 O O . ILE A 1 75 ? -0.977 8.283 7.689 1.00 88.44 75 ILE A O 1
ATOM 631 N N . VAL A 1 76 ? -3.043 7.993 8.483 1.00 89.62 76 VAL A N 1
ATOM 632 C CA . VAL A 1 76 ? -3.526 7.224 7.321 1.00 89.62 76 VAL A CA 1
ATOM 633 C C . VAL A 1 76 ? -3.679 8.139 6.112 1.00 89.62 76 VAL A C 1
ATOM 635 O O . VAL A 1 76 ? -3.316 7.760 5.000 1.00 89.62 76 VAL A O 1
ATOM 638 N N . LYS A 1 77 ? -4.201 9.348 6.340 1.00 89.12 77 LYS A N 1
ATOM 639 C CA . LYS A 1 77 ? -4.379 10.357 5.301 1.00 89.12 77 LYS A CA 1
ATOM 640 C C . LYS A 1 77 ? -3.035 10.809 4.726 1.00 89.12 77 LYS A C 1
ATOM 642 O O . LYS A 1 77 ? -2.861 10.711 3.518 1.00 89.12 77 LYS A O 1
ATOM 647 N N . GLU A 1 78 ? -2.100 11.218 5.583 1.00 90.56 78 GLU A N 1
ATOM 648 C CA . GLU A 1 78 ? -0.758 11.657 5.176 1.00 90.56 78 GLU A CA 1
ATOM 649 C C . GLU A 1 78 ? -0.038 10.549 4.406 1.00 90.56 78 GLU A C 1
ATOM 651 O O . GLU A 1 78 ? 0.401 10.776 3.289 1.00 90.56 78 GLU A O 1
ATOM 656 N N . THR A 1 79 ? -0.037 9.312 4.916 1.00 90.62 79 THR A N 1
ATOM 657 C CA . THR A 1 79 ? 0.589 8.182 4.210 1.00 90.62 79 THR A CA 1
ATOM 658 C C . THR A 1 79 ? -0.029 7.915 2.836 1.00 90.62 79 THR A C 1
ATOM 660 O O . THR A 1 79 ? 0.679 7.525 1.914 1.00 90.62 79 THR A O 1
ATOM 663 N N . ASN A 1 80 ? -1.341 8.100 2.670 1.00 90.06 80 ASN A N 1
ATOM 664 C CA . ASN A 1 80 ? -1.994 7.922 1.374 1.00 90.06 80 ASN A CA 1
ATOM 665 C C . ASN A 1 80 ? -1.679 9.056 0.389 1.00 90.06 80 ASN A C 1
ATOM 667 O O . ASN A 1 80 ? -1.505 8.796 -0.801 1.00 90.06 80 ASN A O 1
ATOM 671 N N . GLU A 1 81 ? -1.610 10.294 0.874 1.00 90.62 81 GLU A N 1
ATOM 672 C CA . GLU A 1 81 ? -1.250 11.466 0.073 1.00 90.62 81 GLU A CA 1
ATOM 673 C C . GLU A 1 81 ? 0.222 11.399 -0.357 1.00 90.62 81 GLU A C 1
ATOM 675 O O . GLU A 1 81 ? 0.494 11.415 -1.557 1.00 90.62 81 GLU A O 1
ATOM 680 N N . GLU A 1 82 ? 1.145 11.186 0.586 1.00 91.25 82 GLU A N 1
ATOM 681 C CA . GLU A 1 82 ? 2.587 11.049 0.332 1.00 91.25 82 GLU A CA 1
ATOM 682 C C . GLU A 1 82 ? 2.882 9.911 -0.653 1.00 91.25 82 GLU A C 1
ATOM 684 O O . GLU A 1 82 ? 3.601 10.098 -1.633 1.00 91.25 82 GLU A O 1
ATOM 689 N N . LEU A 1 83 ? 2.257 8.742 -0.467 1.00 89.06 83 LEU A N 1
ATOM 690 C CA . LEU A 1 83 ? 2.443 7.616 -1.379 1.00 89.06 83 LEU A CA 1
ATOM 691 C C . LEU A 1 83 ? 1.967 7.949 -2.801 1.00 89.06 83 LEU A C 1
ATOM 693 O O . LEU A 1 83 ? 2.619 7.561 -3.772 1.00 89.06 83 LEU A O 1
ATOM 697 N N . CYS A 1 84 ? 0.841 8.654 -2.943 1.00 87.44 84 CYS A N 1
ATOM 698 C CA . CYS A 1 84 ? 0.307 9.060 -4.244 1.00 87.44 84 CYS A CA 1
ATOM 699 C C . CYS A 1 84 ? 1.219 10.085 -4.942 1.00 87.44 84 CYS A C 1
ATOM 701 O O . CYS A 1 84 ? 1.484 9.972 -6.147 1.00 87.44 84 CYS A O 1
ATOM 703 N N . GLU A 1 85 ? 1.730 11.057 -4.186 1.00 90.62 85 GLU A N 1
ATOM 704 C CA . GLU A 1 85 ? 2.670 12.072 -4.666 1.00 90.62 85 GLU A CA 1
ATOM 705 C C . GLU A 1 85 ? 4.004 11.450 -5.096 1.00 90.62 85 GLU A C 1
ATOM 707 O O . GLU A 1 85 ? 4.477 11.706 -6.211 1.00 90.62 85 GLU A O 1
ATOM 712 N N . ASP A 1 86 ? 4.572 10.568 -4.273 1.00 90.12 86 ASP A N 1
ATOM 713 C CA . ASP A 1 86 ? 5.818 9.859 -4.566 1.00 90.12 86 ASP A CA 1
ATOM 714 C C . ASP A 1 86 ? 5.670 8.928 -5.763 1.00 90.12 86 ASP A C 1
ATOM 716 O O . ASP A 1 86 ? 6.537 8.884 -6.637 1.00 90.12 86 ASP A O 1
ATOM 720 N N . TRP A 1 87 ? 4.563 8.186 -5.843 1.00 87.19 87 TRP A N 1
ATOM 721 C CA . TRP A 1 87 ? 4.284 7.319 -6.983 1.00 87.19 87 TRP A CA 1
ATOM 722 C C . TRP A 1 87 ? 4.213 8.122 -8.284 1.00 87.19 87 TRP A C 1
ATOM 724 O O . TRP A 1 87 ? 4.854 7.763 -9.275 1.00 87.19 87 TRP A O 1
ATOM 734 N N . THR A 1 88 ? 3.497 9.249 -8.266 1.00 88.50 88 THR A N 1
ATOM 735 C CA . THR A 1 88 ? 3.383 10.149 -9.418 1.00 88.50 88 THR A CA 1
ATOM 736 C C . THR A 1 88 ? 4.748 10.708 -9.818 1.00 88.50 88 THR A C 1
ATOM 738 O O . THR A 1 88 ? 5.122 10.648 -10.992 1.00 88.50 88 THR A O 1
ATOM 741 N N . SER A 1 89 ? 5.526 11.189 -8.849 1.00 90.69 89 SER A N 1
ATOM 742 C CA . SER A 1 89 ? 6.862 11.752 -9.070 1.00 90.69 89 SER A CA 1
ATOM 743 C C . SER A 1 89 ? 7.837 10.711 -9.627 1.00 90.69 89 SER A C 1
ATOM 745 O O . SER A 1 89 ? 8.534 10.965 -10.612 1.00 90.69 89 SER A O 1
ATOM 747 N N . ASN A 1 90 ? 7.835 9.496 -9.076 1.00 89.38 90 ASN A N 1
ATOM 748 C CA . ASN A 1 90 ? 8.696 8.405 -9.527 1.00 89.38 90 ASN A CA 1
ATOM 749 C C . ASN A 1 90 ? 8.321 7.914 -10.931 1.00 89.38 90 ASN A C 1
ATOM 751 O O . ASN A 1 90 ? 9.208 7.601 -11.727 1.00 89.38 90 ASN A O 1
ATOM 755 N N . ILE A 1 91 ? 7.031 7.895 -11.281 1.00 88.44 91 ILE A N 1
ATOM 756 C CA . ILE A 1 91 ? 6.577 7.590 -12.645 1.00 88.44 91 ILE A CA 1
ATOM 757 C C . ILE A 1 91 ? 7.010 8.670 -13.635 1.00 88.44 91 ILE A C 1
ATOM 759 O O . ILE A 1 91 ? 7.472 8.342 -14.731 1.00 88.44 91 ILE A O 1
ATOM 763 N N . GLN A 1 92 ? 6.899 9.948 -13.270 1.00 90.62 92 GLN A N 1
ATOM 764 C CA . GLN A 1 92 ? 7.372 11.043 -14.117 1.00 90.62 92 GLN A CA 1
ATOM 765 C C . GLN A 1 92 ? 8.883 10.946 -14.355 1.00 90.62 92 GLN A C 1
ATOM 767 O O . GLN A 1 92 ? 9.334 11.025 -15.500 1.00 90.62 92 GLN A O 1
ATOM 772 N N . LEU A 1 93 ? 9.666 10.685 -13.305 1.00 90.88 93 LEU A N 1
ATOM 773 C CA . LEU A 1 93 ? 11.104 10.439 -13.421 1.00 90.88 93 LEU A CA 1
ATOM 774 C C . LEU A 1 93 ? 11.402 9.222 -14.306 1.00 90.88 93 LEU A C 1
ATOM 776 O O . LEU A 1 93 ? 12.257 9.304 -15.189 1.00 90.88 93 LEU A O 1
ATOM 780 N N . ALA A 1 94 ? 10.668 8.118 -14.142 1.00 89.50 94 ALA A N 1
ATOM 781 C CA . ALA A 1 94 ? 10.806 6.934 -14.987 1.00 89.50 94 ALA A CA 1
ATOM 782 C C . ALA A 1 94 ? 10.529 7.246 -16.467 1.00 89.50 94 ALA A C 1
ATOM 784 O O . ALA A 1 94 ? 11.268 6.780 -17.338 1.00 89.50 94 ALA A O 1
ATOM 785 N N . ALA A 1 95 ? 9.522 8.071 -16.765 1.00 89.38 95 ALA A N 1
ATOM 786 C CA . ALA A 1 95 ? 9.214 8.509 -18.124 1.00 89.38 95 ALA A CA 1
ATOM 787 C C . ALA A 1 95 ? 10.335 9.379 -18.722 1.00 89.38 95 ALA A C 1
ATOM 789 O O . ALA A 1 95 ? 10.749 9.144 -19.860 1.00 89.38 95 ALA A O 1
ATOM 790 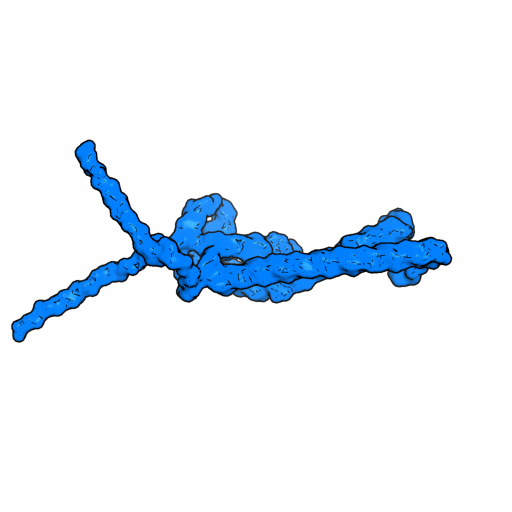N N . ILE A 1 96 ? 10.886 10.324 -17.949 1.00 90.50 96 ILE A N 1
ATOM 791 C CA . ILE A 1 96 ? 12.022 11.161 -18.372 1.00 90.50 96 ILE A CA 1
ATOM 792 C C . ILE A 1 96 ? 13.252 10.291 -18.662 1.00 90.50 96 ILE A C 1
ATOM 794 O O . ILE A 1 96 ? 13.863 10.410 -19.727 1.00 90.50 96 ILE A O 1
ATOM 798 N N . VAL A 1 97 ? 13.592 9.371 -17.754 1.00 88.06 97 VAL A N 1
ATOM 799 C CA . VAL A 1 97 ? 14.722 8.440 -17.912 1.00 88.06 97 VAL A CA 1
ATOM 800 C C . VAL A 1 97 ? 14.522 7.532 -19.126 1.00 88.06 97 VAL A C 1
ATOM 802 O O . VAL A 1 97 ? 15.468 7.301 -19.883 1.00 88.06 97 VAL A O 1
ATOM 805 N N . THR A 1 98 ? 13.299 7.053 -19.357 1.00 88.00 98 THR A N 1
ATOM 806 C CA . THR A 1 98 ? 12.946 6.263 -20.544 1.00 88.00 98 THR A CA 1
ATOM 807 C C . THR A 1 98 ? 13.185 7.067 -21.822 1.00 88.00 98 THR A C 1
ATOM 809 O O . THR A 1 98 ? 13.897 6.600 -22.713 1.00 88.00 98 THR A O 1
ATOM 812 N N . GLY A 1 99 ? 12.675 8.301 -21.896 1.00 85.94 99 GLY A N 1
ATOM 813 C CA . GLY A 1 99 ? 12.862 9.184 -23.052 1.00 85.94 99 GLY A CA 1
ATOM 814 C C . GLY A 1 99 ? 14.335 9.510 -23.329 1.00 85.94 99 GLY A C 1
ATOM 815 O O . GLY A 1 99 ? 14.792 9.441 -24.476 1.00 85.94 99 GLY A O 1
ATOM 816 N N . ALA A 1 100 ? 15.115 9.788 -22.282 1.00 86.06 100 ALA A N 1
ATOM 817 C CA . ALA A 1 100 ? 16.554 10.020 -22.394 1.00 86.06 100 ALA A CA 1
ATOM 818 C C . ALA A 1 100 ? 17.299 8.764 -22.885 1.00 86.06 100 ALA A C 1
ATOM 820 O O . ALA A 1 100 ? 18.118 8.841 -23.805 1.00 86.06 100 ALA A O 1
ATOM 821 N N . SER A 1 101 ? 16.959 7.593 -22.337 1.00 82.44 101 SER A N 1
ATOM 822 C CA . SER A 1 101 ? 17.536 6.301 -22.732 1.00 82.44 101 SER A CA 1
ATOM 823 C C . SER A 1 101 ? 17.240 5.973 -24.194 1.00 82.44 101 SER A C 1
ATOM 825 O O . SER A 1 101 ? 18.124 5.535 -24.928 1.00 82.44 101 SER A O 1
ATOM 827 N N . TRP A 1 102 ? 16.013 6.233 -24.646 1.00 80.44 102 TRP A N 1
ATOM 828 C CA . TRP A 1 102 ? 15.597 6.037 -26.034 1.00 80.44 102 TRP A CA 1
ATOM 829 C C . TRP A 1 102 ? 16.339 6.958 -26.995 1.00 80.44 102 TRP A C 1
ATOM 831 O O . TRP A 1 102 ? 16.806 6.507 -28.042 1.00 80.44 102 TRP A O 1
ATOM 841 N N . THR A 1 103 ? 16.512 8.224 -26.616 1.00 81.69 103 THR A N 1
ATOM 842 C CA . THR A 1 103 ? 17.287 9.195 -27.396 1.00 81.69 103 THR A CA 1
ATOM 843 C C . THR A 1 103 ? 18.740 8.743 -27.536 1.00 81.69 103 THR A C 1
ATOM 845 O O . THR A 1 103 ? 19.297 8.765 -28.634 1.00 81.69 103 THR A O 1
ATOM 848 N N . PHE A 1 104 ? 19.345 8.260 -26.449 1.00 79.31 104 PHE A N 1
ATOM 849 C CA . PHE A 1 104 ? 20.706 7.730 -26.464 1.00 79.31 104 PHE A CA 1
ATOM 850 C C . PHE A 1 104 ? 20.819 6.479 -27.347 1.00 79.31 104 PHE A C 1
ATOM 852 O O . PHE A 1 104 ? 21.662 6.433 -28.243 1.00 79.31 104 PHE A O 1
ATOM 859 N N . LEU A 1 105 ? 19.927 5.497 -27.175 1.00 75.81 105 LEU A N 1
ATOM 860 C CA . LEU A 1 105 ? 19.893 4.283 -27.998 1.00 75.81 105 LEU A CA 1
ATOM 861 C C . LEU A 1 105 ? 19.727 4.594 -29.489 1.00 75.81 105 LEU A C 1
ATOM 863 O O . LEU A 1 105 ? 20.420 4.004 -30.318 1.00 75.81 105 LEU A O 1
ATOM 867 N N . TYR A 1 106 ? 18.857 5.544 -29.834 1.00 75.31 106 TYR A N 1
ATOM 868 C CA . TYR A 1 106 ? 18.649 5.985 -31.211 1.00 75.31 106 TYR A CA 1
ATOM 869 C C . TYR A 1 106 ? 19.927 6.569 -31.835 1.00 75.31 106 TYR A C 1
ATOM 871 O O . TYR A 1 106 ? 20.286 6.210 -32.959 1.00 75.31 106 TYR A O 1
ATOM 879 N N . GLN A 1 107 ? 20.664 7.413 -31.104 1.00 80.38 107 GLN A N 1
ATOM 880 C CA . GLN A 1 107 ? 21.923 7.992 -31.593 1.00 80.38 107 GLN A CA 1
ATOM 881 C C . GLN A 1 107 ? 23.011 6.930 -31.819 1.00 80.38 107 GLN A C 1
ATOM 883 O O . GLN A 1 107 ? 23.753 7.012 -32.799 1.00 80.38 107 GLN A O 1
ATOM 888 N N . TYR A 1 108 ? 23.093 5.912 -30.958 1.00 74.00 108 TYR A N 1
ATOM 889 C CA . TYR A 1 108 ? 24.022 4.788 -31.133 1.00 74.00 108 TYR A CA 1
ATOM 890 C C . TYR A 1 108 ? 23.634 3.896 -32.315 1.00 74.00 108 TYR A C 1
ATOM 892 O O . TYR A 1 108 ? 24.490 3.558 -33.137 1.00 74.00 108 TYR A O 1
ATOM 900 N N . ALA A 1 109 ? 22.341 3.591 -32.458 1.00 70.25 109 ALA A N 1
ATOM 901 C CA . ALA A 1 109 ? 21.822 2.813 -33.577 1.00 70.25 109 ALA A CA 1
ATOM 902 C C . ALA A 1 109 ? 22.098 3.500 -34.926 1.00 70.25 109 ALA A C 1
ATOM 904 O O . ALA A 1 109 ? 22.551 2.843 -35.862 1.00 70.25 109 ALA A O 1
ATOM 905 N N . LYS A 1 110 ? 21.934 4.830 -35.011 1.00 75.81 110 LYS A N 1
ATOM 906 C CA . LYS A 1 110 ? 22.268 5.623 -36.210 1.00 75.81 110 LYS A CA 1
ATOM 907 C C . LYS A 1 110 ? 23.748 5.520 -36.604 1.00 75.81 110 LYS A C 1
ATOM 909 O O . LYS A 1 110 ? 24.083 5.654 -37.776 1.00 75.81 110 LYS A O 1
ATOM 914 N N . ARG A 1 111 ? 24.635 5.263 -35.639 1.00 79.75 111 ARG A N 1
ATOM 915 C CA . ARG A 1 111 ? 26.082 5.080 -35.846 1.00 79.75 111 ARG A CA 1
ATOM 916 C C . ARG A 1 111 ? 26.475 3.619 -36.106 1.00 79.75 111 ARG A C 1
ATOM 918 O O . ARG A 1 111 ? 27.663 3.318 -36.157 1.00 79.75 111 ARG A O 1
ATOM 925 N N . GLY A 1 112 ? 25.509 2.703 -36.225 1.00 67.50 112 GLY A N 1
ATOM 926 C CA . GLY A 1 112 ? 25.760 1.266 -36.391 1.00 67.50 112 GLY A CA 1
ATOM 927 C C . GLY A 1 112 ? 26.365 0.593 -35.152 1.00 67.50 112 GLY A C 1
ATOM 928 O O . GLY A 1 112 ? 26.798 -0.557 -35.217 1.00 67.50 112 GLY A O 1
ATOM 929 N N . GLN A 1 113 ? 26.403 1.294 -34.017 1.00 67.31 113 GLN A N 1
ATOM 930 C CA . GLN A 1 113 ? 26.971 0.798 -32.772 1.00 67.31 113 GLN A CA 1
ATOM 931 C C . GLN A 1 113 ? 25.860 0.249 -31.885 1.00 67.31 113 GLN A C 1
ATOM 933 O O . GLN A 1 113 ? 24.807 0.857 -31.7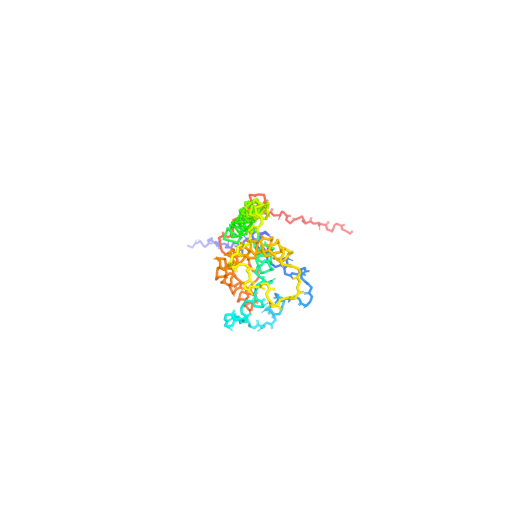15 1.00 67.31 113 GLN A O 1
ATOM 938 N N . VAL A 1 114 ? 26.105 -0.909 -31.280 1.00 63.28 114 VAL A N 1
ATOM 939 C CA . VAL A 1 114 ? 25.185 -1.496 -30.309 1.00 63.28 114 VAL A CA 1
ATOM 940 C C . VAL A 1 114 ? 25.931 -1.709 -29.003 1.00 63.28 114 VAL A C 1
ATOM 942 O O . VAL A 1 114 ? 26.940 -2.413 -28.988 1.00 63.28 114 VAL A O 1
ATOM 945 N N . LEU A 1 115 ? 25.405 -1.128 -27.923 1.00 61.16 115 LEU A N 1
ATOM 946 C CA . LEU A 1 115 ? 25.973 -1.213 -26.577 1.00 61.16 115 LEU A CA 1
ATOM 947 C C . LEU A 1 115 ? 26.247 -2.670 -26.173 1.00 61.16 115 LEU A C 1
ATOM 949 O O . LEU A 1 115 ? 25.385 -3.546 -26.295 1.00 61.16 115 LEU A O 1
ATOM 953 N N . SER A 1 116 ? 27.463 -2.915 -25.688 1.00 59.34 116 SER A N 1
ATOM 954 C CA . SER A 1 116 ? 27.989 -4.227 -25.290 1.00 59.34 116 SER A CA 1
ATOM 955 C C . SER A 1 116 ? 27.213 -4.838 -24.123 1.00 59.34 116 SER A C 1
ATOM 957 O O . SER A 1 116 ? 26.828 -6.001 -24.220 1.00 59.34 116 SER A O 1
ATOM 959 N N . ILE A 1 117 ? 26.867 -4.039 -23.104 1.00 56.00 117 ILE A N 1
ATOM 960 C CA . ILE A 1 117 ? 26.047 -4.454 -21.945 1.00 56.00 117 ILE A CA 1
ATOM 961 C C . ILE A 1 117 ? 24.702 -5.055 -22.387 1.00 56.00 117 ILE A C 1
ATOM 963 O O . ILE A 1 117 ? 24.187 -5.950 -21.737 1.00 56.00 117 ILE A O 1
ATOM 967 N N . LEU A 1 118 ? 24.146 -4.629 -23.527 1.00 55.47 118 LEU A N 1
ATOM 968 C CA . LEU A 1 118 ? 22.847 -5.094 -24.035 1.00 55.47 118 LEU A CA 1
ATOM 969 C C . LEU A 1 118 ? 22.957 -6.243 -25.055 1.00 55.47 118 LEU A C 1
ATOM 971 O O . LEU A 1 118 ? 21.941 -6.752 -25.533 1.00 55.47 118 LEU A O 1
ATOM 975 N N . ARG A 1 119 ? 24.178 -6.648 -25.431 1.00 55.38 119 ARG A N 1
ATOM 976 C CA . ARG A 1 119 ? 24.431 -7.764 -26.356 1.00 55.38 119 ARG A CA 1
ATOM 977 C C . ARG A 1 119 ? 24.295 -9.119 -25.652 1.00 55.38 119 ARG A C 1
ATOM 979 O O . ARG A 1 119 ? 23.786 -10.049 -26.270 1.00 55.38 119 ARG A O 1
ATOM 986 N N . GLU A 1 120 ? 24.676 -9.207 -24.377 1.00 54.56 120 GLU A N 1
ATOM 987 C CA . GLU A 1 120 ? 24.632 -10.442 -23.575 1.00 54.56 120 GLU A CA 1
ATOM 988 C C . GLU A 1 120 ? 23.195 -10.877 -23.234 1.00 54.56 120 GLU A C 1
ATOM 990 O O . GLU A 1 120 ? 22.811 -12.018 -23.501 1.00 54.56 120 GLU A O 1
ATOM 995 N N . TYR A 1 121 ? 22.341 -9.947 -22.794 1.00 50.41 121 TYR A N 1
ATOM 996 C CA . TYR A 1 121 ? 20.920 -10.209 -22.496 1.00 50.41 121 TYR A CA 1
ATOM 997 C C . TYR A 1 121 ? 20.085 -10.557 -23.748 1.00 50.41 121 TYR A C 1
ATOM 999 O O . TYR A 1 121 ? 19.046 -11.222 -23.684 1.00 50.41 121 TYR A O 1
ATOM 1007 N N . GLY A 1 122 ? 20.568 -10.159 -24.930 1.00 46.03 122 GLY A N 1
ATOM 1008 C CA . GLY A 1 122 ? 19.990 -10.461 -26.241 1.00 46.03 122 GLY A CA 1
ATOM 1009 C C . GLY A 1 122 ? 20.133 -11.919 -26.698 1.00 46.03 122 GLY A C 1
ATOM 1010 O O . GLY A 1 122 ? 19.565 -12.293 -27.721 1.00 46.03 122 GLY A O 1
ATOM 1011 N N . SER A 1 123 ? 20.825 -12.783 -25.963 1.00 55.09 123 SER A N 1
ATOM 1012 C CA . SER A 1 123 ? 20.906 -14.212 -26.299 1.00 55.09 123 SER A CA 1
ATOM 1013 C C . SER A 1 123 ? 19.731 -15.024 -25.724 1.00 55.09 123 SER A C 1
ATOM 1015 O O . SER A 1 123 ? 19.198 -15.897 -26.402 1.00 55.09 123 SER A O 1
ATOM 1017 N N . VAL A 1 124 ? 19.226 -14.649 -24.543 1.00 55.59 124 VAL A N 1
ATOM 1018 C CA . VAL A 1 124 ? 18.322 -15.485 -23.724 1.00 55.59 124 VAL A CA 1
ATOM 1019 C C . VAL A 1 124 ? 16.875 -15.566 -24.254 1.00 55.59 124 VAL A C 1
ATOM 1021 O O . VAL A 1 124 ? 16.291 -16.640 -24.304 1.00 55.59 124 VAL A O 1
ATOM 1024 N N . LEU A 1 125 ? 16.293 -14.453 -24.714 1.00 53.81 125 LEU A N 1
ATOM 1025 C CA . LEU A 1 125 ? 14.866 -14.330 -25.097 1.00 53.81 125 LEU A CA 1
ATOM 1026 C C . LEU A 1 125 ? 14.525 -14.547 -26.595 1.00 53.81 125 LEU A C 1
ATOM 1028 O O . LEU A 1 125 ? 13.407 -14.253 -27.002 1.00 53.81 125 LEU A O 1
ATOM 1032 N N . LYS A 1 126 ? 15.460 -14.991 -27.447 1.00 58.22 126 LYS A N 1
ATOM 1033 C CA . LYS A 1 126 ? 15.277 -15.261 -28.906 1.00 58.22 126 LYS A CA 1
ATOM 1034 C C . LYS A 1 126 ? 14.521 -14.223 -29.800 1.00 58.22 126 LYS A C 1
ATOM 1036 O O . LYS A 1 126 ? 14.238 -14.522 -30.949 1.00 58.22 126 LYS A O 1
ATOM 1041 N N . THR A 1 127 ? 14.253 -12.987 -29.367 1.00 57.03 127 THR A N 1
ATOM 1042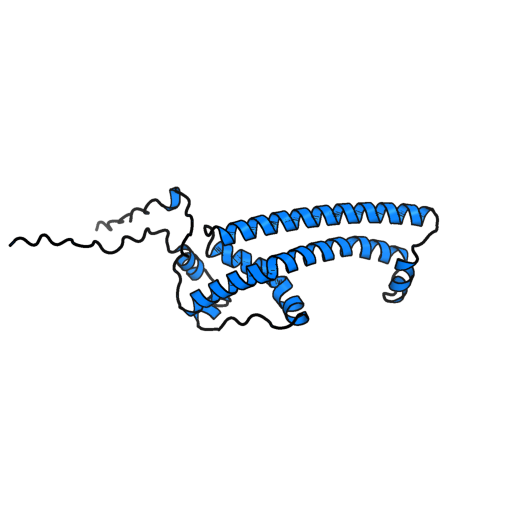 C CA . THR A 1 127 ? 13.704 -11.862 -30.171 1.00 57.03 127 THR A CA 1
ATOM 1043 C C . THR A 1 127 ? 14.772 -10.963 -30.844 1.00 57.03 127 THR A C 1
ATOM 1045 O O . THR A 1 127 ? 15.954 -11.030 -30.509 1.00 57.03 127 THR A O 1
ATOM 1048 N N . HIS A 1 128 ? 14.402 -10.098 -31.800 1.00 62.53 128 HIS A N 1
ATOM 1049 C CA . HIS A 1 128 ? 15.348 -9.236 -32.540 1.00 62.53 128 HIS A CA 1
ATOM 1050 C C . HIS A 1 128 ? 16.168 -8.304 -31.614 1.00 62.53 128 HIS A C 1
ATOM 1052 O O . HIS A 1 128 ? 15.621 -7.707 -30.685 1.00 62.53 128 HIS A O 1
ATOM 1058 N N . ARG A 1 129 ? 17.481 -8.154 -31.869 1.00 59.09 129 ARG A N 1
ATOM 1059 C CA . ARG A 1 129 ? 18.458 -7.481 -30.976 1.00 59.09 129 ARG A CA 1
ATOM 1060 C C . ARG A 1 129 ? 18.039 -6.068 -30.556 1.00 59.09 129 ARG A C 1
ATOM 1062 O O . ARG A 1 129 ? 18.167 -5.726 -29.388 1.00 59.09 129 ARG A O 1
ATOM 1069 N N . LEU A 1 130 ? 17.520 -5.277 -31.494 1.00 59.19 130 LEU A N 1
ATOM 1070 C CA . LEU A 1 130 ? 17.059 -3.906 -31.241 1.00 59.19 130 LEU A CA 1
ATOM 1071 C C . LEU A 1 130 ? 15.738 -3.875 -30.457 1.00 59.19 130 LEU A C 1
ATOM 1073 O O . LEU A 1 130 ? 15.597 -3.094 -29.527 1.00 59.19 130 LEU A O 1
ATOM 1077 N N . PHE A 1 131 ? 14.798 -4.775 -30.758 1.00 60.81 131 PHE A N 1
ATOM 1078 C CA . PHE A 1 131 ? 13.473 -4.808 -30.124 1.00 60.81 131 PHE A CA 1
ATOM 1079 C C . PHE A 1 131 ? 13.555 -5.028 -28.605 1.00 60.81 131 PHE A C 1
ATOM 1081 O O . PHE A 1 131 ? 12.845 -4.386 -27.837 1.00 60.81 131 PHE A O 1
ATOM 1088 N N . ARG A 1 132 ? 14.492 -5.866 -28.150 1.00 61.22 132 ARG A N 1
ATOM 1089 C CA . ARG A 1 132 ? 14.719 -6.092 -26.712 1.00 61.22 132 ARG A CA 1
ATOM 1090 C C . ARG A 1 132 ? 15.285 -4.872 -25.993 1.00 61.22 132 ARG A C 1
ATOM 1092 O O . ARG A 1 132 ? 14.968 -4.658 -24.830 1.00 61.22 132 ARG A O 1
ATOM 1099 N N . GLN A 1 133 ? 16.111 -4.078 -26.671 1.00 61.03 133 GLN A N 1
ATOM 1100 C CA . GLN A 1 133 ? 16.743 -2.886 -26.094 1.00 61.03 133 GLN A CA 1
ATOM 1101 C C . GLN A 1 133 ? 15.708 -1.805 -25.798 1.00 61.03 133 GLN A C 1
ATOM 1103 O O . GLN A 1 133 ? 15.738 -1.196 -24.730 1.00 61.03 133 GLN A O 1
ATOM 1108 N N . TYR A 1 134 ? 14.745 -1.636 -26.704 1.00 64.19 134 TYR A N 1
ATOM 1109 C CA . TYR A 1 134 ? 13.605 -0.751 -26.491 1.00 64.19 134 TYR A CA 1
ATOM 1110 C C . TYR A 1 134 ? 12.651 -1.284 -25.418 1.00 64.19 134 TYR A C 1
ATOM 1112 O O . TYR A 1 134 ? 12.218 -0.512 -24.572 1.00 64.19 134 TYR A O 1
ATOM 1120 N N . LEU A 1 135 ? 12.382 -2.596 -25.380 1.00 66.25 135 LEU A N 1
ATOM 1121 C CA . LEU A 1 135 ? 11.494 -3.184 -24.370 1.00 66.25 135 LEU A CA 1
ATOM 1122 C C . LEU A 1 135 ? 12.044 -3.020 -22.942 1.00 66.25 135 LEU A C 1
ATOM 1124 O O . LEU A 1 135 ? 11.322 -2.595 -22.045 1.00 66.25 135 LEU A O 1
ATOM 1128 N N . TYR A 1 136 ? 13.330 -3.312 -22.726 1.00 67.25 136 TYR A N 1
ATOM 1129 C CA . TYR A 1 136 ? 13.946 -3.167 -21.404 1.00 67.25 136 TYR A CA 1
ATOM 1130 C C . TYR A 1 136 ? 14.029 -1.708 -20.962 1.00 67.25 136 TYR A C 1
ATOM 1132 O O . TYR A 1 136 ? 13.714 -1.412 -19.815 1.00 67.25 136 TYR A O 1
ATOM 1140 N N . THR A 1 137 ? 14.403 -0.788 -21.854 1.00 69.88 137 THR A N 1
ATOM 1141 C CA . THR A 1 137 ? 14.434 0.643 -21.508 1.00 69.88 137 THR A CA 1
ATOM 1142 C C . THR A 1 137 ? 13.047 1.237 -21.295 1.00 69.88 137 THR A C 1
ATOM 1144 O O . THR A 1 137 ? 12.941 2.214 -20.567 1.00 69.88 137 THR A O 1
ATOM 1147 N N . LEU A 1 138 ? 11.998 0.641 -21.870 1.00 72.06 138 LEU A N 1
ATOM 1148 C CA . LEU A 1 138 ? 10.611 1.054 -21.654 1.00 72.06 138 LEU A CA 1
ATOM 1149 C C . LEU A 1 138 ? 10.057 0.542 -20.320 1.00 72.06 138 LEU A C 1
ATOM 1151 O O . LEU A 1 138 ? 9.310 1.256 -19.669 1.00 72.06 138 LEU A O 1
ATOM 1155 N N . VAL A 1 139 ? 10.414 -0.672 -19.894 1.00 77.75 139 VAL A N 1
ATOM 1156 C CA . VAL A 1 139 ? 9.798 -1.309 -18.714 1.00 77.75 139 VAL A CA 1
ATOM 1157 C C . VAL A 1 139 ? 10.631 -1.140 -17.441 1.00 77.75 139 VAL A C 1
ATOM 1159 O O . VAL A 1 139 ? 10.072 -0.972 -16.359 1.00 77.75 139 VAL A O 1
ATOM 1162 N N . LEU A 1 140 ? 11.962 -1.177 -17.539 1.00 80.75 140 LEU A N 1
ATOM 1163 C CA . LEU A 1 140 ? 12.843 -1.218 -16.369 1.00 80.75 140 LEU A CA 1
ATOM 1164 C C . LEU A 1 140 ? 12.744 0.035 -15.480 1.00 80.75 140 LEU A C 1
ATOM 1166 O O . LEU A 1 140 ? 12.616 -0.145 -14.269 1.00 80.75 140 LEU A O 1
ATOM 1170 N N . PRO A 1 141 ? 12.742 1.278 -16.009 1.00 85.06 141 PRO A N 1
ATOM 1171 C CA . PRO A 1 141 ? 12.617 2.467 -15.164 1.00 85.06 141 PRO A CA 1
ATOM 1172 C C . PRO A 1 141 ? 11.310 2.485 -14.365 1.00 85.06 141 PRO A C 1
ATOM 1174 O O . PRO A 1 141 ? 11.318 2.812 -13.183 1.00 85.06 141 PRO A O 1
ATOM 1177 N N . PHE A 1 142 ? 10.201 2.056 -14.976 1.00 84.50 142 PHE A N 1
ATOM 1178 C CA . PHE A 1 142 ? 8.899 1.968 -14.309 1.00 84.50 142 PHE A CA 1
ATOM 1179 C C . PHE A 1 142 ? 8.855 0.843 -13.272 1.00 84.50 142 PHE A C 1
ATOM 1181 O O . PHE A 1 142 ? 8.293 1.020 -12.194 1.00 84.50 142 PHE A O 1
ATOM 1188 N N . ALA A 1 143 ? 9.477 -0.303 -13.564 1.00 82.88 143 ALA A N 1
ATOM 1189 C CA . ALA A 1 143 ? 9.595 -1.393 -12.603 1.00 82.88 143 ALA A CA 1
ATOM 1190 C C . ALA A 1 143 ? 10.409 -0.974 -11.368 1.00 82.88 143 ALA A C 1
ATOM 1192 O O . ALA A 1 143 ? 10.008 -1.289 -10.252 1.00 82.88 143 ALA A O 1
ATOM 1193 N N . ILE A 1 144 ? 11.508 -0.235 -11.563 1.00 84.50 144 ILE A N 1
ATOM 1194 C CA . ILE A 1 144 ? 12.336 0.308 -10.475 1.00 84.50 144 ILE A CA 1
ATOM 1195 C C . ILE A 1 144 ? 11.564 1.363 -9.677 1.00 84.50 144 ILE A C 1
ATOM 1197 O O . ILE A 1 144 ? 11.552 1.291 -8.454 1.00 84.50 144 ILE A O 1
ATOM 1201 N N . ALA A 1 145 ? 10.896 2.305 -10.349 1.00 85.38 145 ALA A N 1
ATOM 1202 C CA . ALA A 1 145 ? 10.081 3.333 -9.700 1.00 85.38 145 ALA A CA 1
ATOM 1203 C C . ALA A 1 145 ? 9.001 2.718 -8.796 1.00 85.38 145 ALA A C 1
ATOM 1205 O O . ALA A 1 145 ? 8.869 3.098 -7.635 1.00 85.38 145 ALA A O 1
ATOM 1206 N N . ASN A 1 146 ? 8.279 1.717 -9.306 1.00 82.19 146 ASN A N 1
ATOM 1207 C CA . ASN A 1 146 ? 7.255 1.020 -8.535 1.00 82.19 146 ASN A CA 1
ATOM 1208 C C . ASN A 1 146 ? 7.851 0.234 -7.354 1.00 82.19 146 ASN A C 1
ATOM 1210 O O . ASN A 1 146 ? 7.273 0.207 -6.272 1.00 82.19 146 ASN A O 1
ATOM 1214 N N . GLU A 1 147 ? 9.015 -0.392 -7.547 1.00 81.50 147 GLU A N 1
ATOM 1215 C CA . GLU A 1 147 ? 9.706 -1.132 -6.489 1.00 81.50 147 GLU A CA 1
ATOM 1216 C C . GLU A 1 147 ? 10.198 -0.221 -5.363 1.00 81.50 147 GLU A C 1
ATOM 1218 O O . GLU A 1 147 ? 10.045 -0.543 -4.188 1.00 81.50 147 GLU A O 1
ATOM 1223 N N . TYR A 1 148 ? 10.755 0.934 -5.721 1.00 82.94 148 TYR A N 1
ATOM 1224 C CA . TYR A 1 148 ? 11.240 1.912 -4.760 1.00 82.94 148 TYR A CA 1
ATOM 1225 C C . TYR A 1 148 ? 10.108 2.411 -3.854 1.00 82.94 148 TYR A C 1
ATOM 1227 O O . TYR A 1 148 ? 10.234 2.346 -2.631 1.00 82.94 148 TYR A O 1
ATOM 1235 N N . THR A 1 149 ? 8.972 2.815 -4.439 1.00 81.06 149 THR A N 1
ATOM 1236 C CA . THR A 1 149 ? 7.787 3.226 -3.669 1.00 81.06 149 THR A CA 1
ATOM 1237 C C . THR A 1 149 ? 7.263 2.077 -2.799 1.00 81.06 149 THR A C 1
ATOM 1239 O O . THR A 1 149 ? 6.966 2.285 -1.626 1.00 81.06 149 THR A O 1
ATOM 1242 N N . PHE A 1 150 ? 7.203 0.848 -3.326 1.00 78.19 150 PHE A N 1
ATOM 1243 C CA . PHE A 1 150 ? 6.739 -0.319 -2.568 1.00 78.19 150 PHE A CA 1
ATOM 1244 C C . PHE A 1 150 ? 7.578 -0.581 -1.310 1.00 78.19 150 PHE A C 1
ATOM 1246 O O . PHE A 1 150 ? 7.022 -0.808 -0.234 1.00 78.19 150 PHE A O 1
ATOM 1253 N N . ILE A 1 151 ? 8.907 -0.563 -1.440 1.00 82.31 151 ILE A N 1
ATOM 1254 C CA . ILE A 1 151 ? 9.825 -0.822 -0.324 1.00 82.31 151 ILE A CA 1
ATOM 1255 C C . ILE A 1 151 ? 9.733 0.298 0.712 1.00 82.31 151 ILE A C 1
ATOM 1257 O O . ILE A 1 151 ? 9.668 0.008 1.904 1.00 82.31 151 ILE A O 1
ATOM 1261 N N . HIS A 1 152 ? 9.687 1.558 0.267 1.00 85.44 152 HIS A N 1
ATOM 1262 C CA . HIS A 1 152 ? 9.700 2.719 1.157 1.00 85.44 152 HIS A CA 1
ATOM 1263 C C . HIS A 1 152 ? 8.527 2.721 2.148 1.00 85.44 152 HIS A C 1
ATOM 1265 O O . HIS A 1 152 ? 8.719 2.967 3.336 1.00 85.44 152 HIS A O 1
ATOM 1271 N N . TYR A 1 153 ? 7.326 2.373 1.680 1.00 87.00 153 TYR A N 1
ATOM 1272 C CA . TYR A 1 153 ? 6.109 2.400 2.497 1.00 87.00 153 TYR A CA 1
ATOM 1273 C C . TYR A 1 153 ? 5.742 1.047 3.124 1.00 87.00 153 TYR A C 1
ATOM 1275 O O . TYR A 1 153 ? 4.742 0.955 3.841 1.00 87.00 153 TYR A O 1
ATOM 1283 N N . HIS A 1 154 ? 6.522 -0.013 2.879 1.00 84.25 154 HIS A N 1
ATOM 1284 C CA . HIS A 1 154 ? 6.140 -1.373 3.258 1.00 84.25 154 HIS A CA 1
ATOM 1285 C C . HIS A 1 154 ? 5.901 -1.552 4.747 1.00 84.25 154 HIS A C 1
ATOM 1287 O O . HIS A 1 154 ? 4.797 -1.923 5.148 1.00 84.25 154 HIS A O 1
ATOM 1293 N N . ASP A 1 155 ? 6.923 -1.282 5.549 1.00 83.81 155 ASP A N 1
ATOM 1294 C CA . ASP A 1 155 ? 6.876 -1.545 6.983 1.00 83.81 155 ASP A CA 1
ATOM 1295 C C . ASP A 1 155 ? 5.817 -0.682 7.667 1.00 83.81 155 ASP A C 1
ATOM 1297 O O . ASP A 1 155 ? 5.100 -1.152 8.549 1.00 83.81 155 ASP A O 1
ATOM 1301 N N . HIS A 1 156 ? 5.665 0.563 7.215 1.00 88.50 156 HIS A N 1
ATOM 1302 C CA . HIS A 1 156 ? 4.695 1.500 7.767 1.00 88.50 156 HIS A CA 1
ATOM 1303 C C . HIS A 1 156 ? 3.246 1.071 7.492 1.00 88.50 156 HIS A C 1
ATOM 1305 O O . HIS A 1 156 ? 2.445 0.947 8.422 1.00 88.50 156 HIS A O 1
ATOM 1311 N N . ILE A 1 157 ? 2.905 0.751 6.237 1.00 89.44 157 ILE A N 1
ATOM 1312 C CA . ILE A 1 157 ? 1.560 0.259 5.883 1.00 89.44 157 ILE A CA 1
ATOM 1313 C C . ILE A 1 157 ? 1.266 -1.068 6.591 1.00 89.44 157 ILE A C 1
ATOM 1315 O O . ILE A 1 157 ? 0.146 -1.294 7.052 1.00 89.44 157 ILE A O 1
ATOM 1319 N N . GLU A 1 158 ? 2.262 -1.946 6.704 1.00 87.31 158 GLU A N 1
ATOM 1320 C CA . GLU A 1 158 ? 2.124 -3.234 7.378 1.00 87.31 158 GLU A CA 1
ATOM 1321 C C . GLU A 1 158 ? 1.827 -3.071 8.874 1.00 87.31 158 GLU A C 1
ATOM 1323 O O . GLU A 1 158 ? 0.945 -3.751 9.405 1.00 87.31 158 GLU A O 1
ATOM 1328 N N . GLN A 1 159 ? 2.495 -2.128 9.544 1.00 87.88 159 GLN A N 1
ATOM 1329 C CA . GLN A 1 159 ? 2.224 -1.789 10.941 1.00 87.88 159 GLN A CA 1
ATOM 1330 C C . GLN A 1 159 ? 0.805 -1.244 11.126 1.00 87.88 159 GLN A C 1
ATOM 1332 O O . GLN A 1 159 ? 0.076 -1.720 11.999 1.00 87.88 159 GLN A O 1
ATOM 1337 N N . LEU A 1 160 ? 0.378 -0.294 10.286 1.00 90.38 160 LEU A N 1
ATOM 1338 C CA . LEU A 1 160 ? -0.987 0.244 10.329 1.00 90.38 160 LEU A CA 1
ATOM 1339 C C . LEU A 1 160 ? -2.032 -0.859 10.117 1.00 90.38 160 LEU A C 1
ATOM 1341 O O . LEU A 1 160 ? -3.031 -0.930 10.839 1.00 90.38 160 LEU A O 1
ATOM 1345 N N . TRP A 1 161 ? -1.781 -1.761 9.168 1.00 91.31 161 TRP A N 1
ATOM 1346 C CA . TRP A 1 161 ? -2.666 -2.885 8.883 1.00 91.31 161 TRP A CA 1
ATOM 1347 C C . TRP A 1 161 ? -2.728 -3.890 10.036 1.00 91.31 161 TRP A C 1
ATOM 1349 O O . TRP A 1 161 ? -3.810 -4.351 10.400 1.00 91.31 161 TRP A O 1
ATOM 1359 N N . GLN A 1 162 ? -1.592 -4.191 10.665 1.00 90.12 162 GLN A N 1
ATOM 1360 C CA . GLN A 1 162 ? -1.538 -5.055 11.841 1.00 90.12 162 GLN A CA 1
ATOM 1361 C C . GLN A 1 162 ? -2.315 -4.452 13.017 1.00 90.12 162 GLN A C 1
ATOM 1363 O O . GLN A 1 162 ? -3.054 -5.168 13.697 1.00 90.12 162 GLN A O 1
ATOM 1368 N N . VAL A 1 163 ? -2.190 -3.142 13.253 1.00 90.38 163 VAL A N 1
ATOM 1369 C CA . VAL A 1 163 ? -2.983 -2.438 14.271 1.00 90.38 163 VAL A CA 1
ATOM 1370 C C . VAL A 1 163 ? -4.473 -2.564 13.958 1.00 90.38 163 VAL A C 1
ATOM 1372 O O . VAL A 1 163 ? -5.234 -2.976 14.831 1.00 90.38 163 VAL A O 1
ATOM 1375 N N . HIS A 1 164 ? -4.890 -2.290 12.722 1.00 91.88 164 HIS A N 1
ATOM 1376 C CA . HIS A 1 164 ? -6.283 -2.436 12.295 1.00 91.88 164 HIS A CA 1
ATOM 1377 C C . HIS A 1 164 ? -6.818 -3.861 12.509 1.00 91.88 164 HIS A C 1
ATOM 1379 O O . HIS A 1 164 ? -7.854 -4.043 13.151 1.00 91.88 164 HIS A O 1
ATOM 1385 N N . ALA A 1 165 ? -6.084 -4.882 12.065 1.00 91.56 165 ALA A N 1
ATOM 1386 C CA . ALA A 1 165 ? -6.486 -6.274 12.240 1.00 91.56 165 ALA A CA 1
ATOM 1387 C C . ALA A 1 165 ? -6.583 -6.677 13.722 1.00 91.56 165 ALA A C 1
ATOM 1389 O O . ALA A 1 165 ? -7.493 -7.413 14.110 1.00 91.56 165 ALA A O 1
ATOM 1390 N N . ASN A 1 166 ? -5.688 -6.171 14.576 1.00 90.75 166 ASN A N 1
ATOM 1391 C CA . ASN A 1 166 ? -5.741 -6.400 16.021 1.00 90.75 166 ASN A CA 1
ATOM 1392 C C . ASN A 1 166 ? -6.962 -5.741 16.673 1.00 90.75 166 ASN A C 1
ATOM 1394 O O . ASN A 1 166 ? -7.539 -6.311 17.600 1.00 90.75 166 ASN A O 1
ATOM 1398 N N . ARG A 1 167 ? -7.367 -4.554 16.209 1.00 91.25 167 ARG A N 1
ATOM 1399 C CA . ARG A 1 167 ? -8.581 -3.880 16.694 1.00 91.25 167 ARG A CA 1
ATOM 1400 C C . ARG A 1 167 ? -9.833 -4.668 16.330 1.00 91.25 167 ARG A C 1
ATOM 1402 O O . ARG A 1 167 ? -10.635 -4.967 17.212 1.00 91.25 167 ARG A O 1
ATOM 1409 N N . LEU A 1 168 ? -9.935 -5.112 15.077 1.00 91.81 168 LEU A N 1
ATOM 1410 C CA . LEU A 1 168 ? -11.042 -5.955 14.621 1.00 91.81 168 LEU A CA 1
ATOM 1411 C C . LEU A 1 168 ? -11.127 -7.275 15.394 1.00 91.81 168 LEU A C 1
ATOM 1413 O O . LEU A 1 168 ? -12.210 -7.641 15.844 1.00 91.81 168 LEU A O 1
ATOM 1417 N N . ASN A 1 169 ? -9.993 -7.936 15.644 1.00 92.00 169 ASN A N 1
ATOM 1418 C CA . ASN A 1 169 ? -9.936 -9.146 16.475 1.00 92.00 169 ASN A CA 1
ATOM 1419 C C . ASN A 1 169 ? -10.448 -8.911 17.910 1.00 92.00 169 ASN A C 1
ATOM 1421 O O . ASN A 1 169 ? -11.033 -9.804 18.517 1.00 92.00 169 ASN A O 1
ATOM 1425 N N . LYS A 1 170 ? -10.260 -7.702 18.455 1.00 91.00 170 LYS A N 1
ATOM 1426 C CA . LYS A 1 170 ? -10.801 -7.286 19.762 1.00 91.00 170 LYS A CA 1
ATOM 1427 C C . LYS A 1 170 ? -12.246 -6.789 19.694 1.00 91.00 170 LYS A C 1
ATOM 1429 O O . LYS A 1 170 ? -12.760 -6.315 20.704 1.00 91.00 170 LYS A O 1
ATOM 1434 N N . LYS A 1 171 ? -12.893 -6.886 18.528 1.00 89.81 171 LYS A N 1
ATOM 1435 C CA . LYS A 1 171 ? -14.236 -6.360 18.254 1.00 89.81 171 LYS A CA 1
ATOM 1436 C C . LYS A 1 171 ? -14.343 -4.843 18.475 1.00 89.81 171 LYS A C 1
ATOM 1438 O O . LYS A 1 171 ? -15.432 -4.326 18.704 1.00 89.81 171 LYS A O 1
ATOM 1443 N N . ASP A 1 172 ? -13.218 -4.133 18.389 1.00 88.44 172 ASP A N 1
ATOM 1444 C CA . ASP A 1 172 ? -13.159 -2.681 18.521 1.00 88.44 172 ASP A CA 1
ATOM 1445 C C . ASP A 1 172 ? -13.408 -2.016 17.161 1.00 88.44 172 ASP A C 1
ATOM 1447 O O . ASP A 1 172 ? -12.531 -1.990 16.295 1.00 88.44 172 ASP A O 1
ATOM 1451 N N . LEU A 1 173 ? -14.620 -1.485 16.993 1.00 86.06 173 LEU A N 1
ATOM 1452 C CA . LEU A 1 173 ? -15.055 -0.705 15.830 1.00 86.06 173 LEU A CA 1
ATOM 1453 C C . LEU A 1 173 ? -15.157 0.797 16.136 1.00 86.06 173 LEU A C 1
ATOM 1455 O O . LEU A 1 173 ? -15.756 1.542 15.365 1.00 86.06 173 LEU A O 1
ATOM 1459 N N . SER A 1 174 ? -14.597 1.248 17.261 1.00 82.06 174 SER A N 1
ATOM 1460 C CA . SER A 1 174 ? -14.528 2.678 17.554 1.00 82.06 174 SER A CA 1
ATOM 1461 C C . SER A 1 174 ? -13.543 3.380 16.620 1.00 82.06 174 SER A C 1
ATOM 1463 O O . SER A 1 174 ? -12.605 2.773 16.089 1.00 82.06 174 SER A O 1
ATOM 1465 N N . ASP A 1 175 ? -13.701 4.683 16.437 1.00 78.88 175 ASP A N 1
ATOM 1466 C CA . ASP A 1 175 ? -12.702 5.448 15.702 1.00 78.88 175 ASP A CA 1
ATOM 1467 C C . ASP A 1 175 ? -11.411 5.623 16.540 1.00 78.88 175 ASP A C 1
ATOM 1469 O O . ASP A 1 175 ? -11.476 5.778 17.763 1.00 78.88 175 ASP A O 1
ATOM 1473 N N . PRO A 1 176 ? -10.2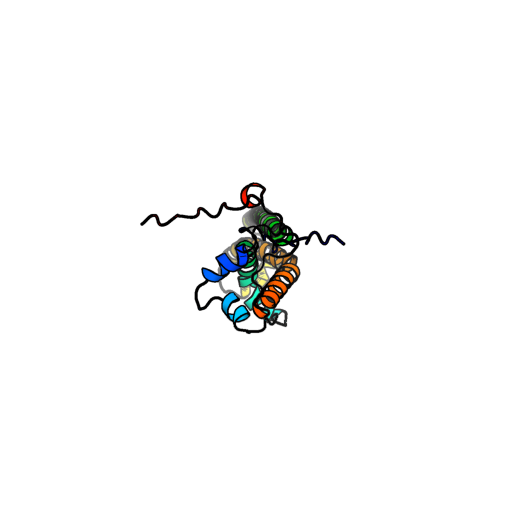08 5.551 15.927 1.00 79.38 176 PRO A N 1
ATOM 1474 C CA . PRO A 1 176 ? -8.945 5.636 16.656 1.00 79.38 176 PRO A CA 1
ATOM 1475 C C . PRO A 1 176 ? -8.783 6.965 17.410 1.00 79.38 176 PRO A C 1
ATOM 1477 O O . PRO A 1 176 ? -9.235 8.025 16.963 1.00 79.38 176 PRO A O 1
ATOM 1480 N N . ALA A 1 177 ? -8.064 6.930 18.535 1.00 70.06 177 ALA A N 1
ATOM 1481 C CA . ALA A 1 177 ? -7.721 8.135 19.285 1.00 70.06 177 ALA A CA 1
ATOM 1482 C C . ALA A 1 177 ? -6.912 9.120 18.416 1.00 70.06 177 ALA A C 1
ATOM 1484 O O . ALA A 1 177 ? -6.011 8.720 17.680 1.00 70.06 177 ALA A O 1
ATOM 1485 N N . GLY A 1 178 ? -7.231 10.415 18.505 1.00 65.19 178 GLY A N 1
ATOM 1486 C CA . GLY A 1 178 ? -6.569 11.462 17.714 1.00 65.19 178 GLY A CA 1
ATOM 1487 C C . GLY A 1 178 ? -7.104 11.640 16.287 1.00 65.19 178 GLY A C 1
ATOM 1488 O O . GLY A 1 178 ? -6.505 12.386 15.515 1.00 65.19 178 GLY A O 1
ATOM 1489 N N . THR A 1 179 ? -8.223 10.997 15.932 1.00 71.38 179 THR A N 1
ATOM 1490 C CA . THR A 1 179 ? -8.943 11.253 14.671 1.00 71.38 179 THR A CA 1
ATOM 1491 C C . THR A 1 179 ? -9.414 12.711 14.615 1.00 71.38 179 THR A C 1
ATOM 1493 O O . THR A 1 179 ? -10.082 13.197 15.530 1.00 71.38 179 THR A O 1
ATOM 1496 N N . GLN A 1 180 ? -9.048 13.426 13.548 1.00 74.25 180 GLN A N 1
ATOM 1497 C CA . GLN A 1 180 ? -9.323 14.854 13.393 1.00 74.25 180 GLN A CA 1
ATOM 1498 C C . GLN A 1 180 ? -10.498 15.069 12.440 1.00 74.25 180 GLN A C 1
ATOM 1500 O O . GLN A 1 180 ? -10.317 15.310 11.250 1.00 74.25 180 GLN A O 1
ATOM 1505 N N . TYR A 1 181 ? -11.719 15.006 12.969 1.00 71.12 181 TYR A N 1
ATOM 1506 C CA . TYR A 1 181 ? -12.919 15.257 12.168 1.00 71.12 181 TYR A CA 1
ATOM 1507 C C . TYR A 1 181 ? -12.960 16.700 11.647 1.00 71.12 181 TYR A C 1
ATOM 1509 O O . TYR A 1 181 ? -12.585 17.610 12.401 1.00 71.12 181 TYR A O 1
ATOM 1517 N N . PRO A 1 182 ? -13.457 16.938 10.421 1.00 71.25 182 PRO A N 1
ATOM 1518 C CA . PRO A 1 182 ? -13.817 18.277 9.966 1.00 71.25 182 PRO A CA 1
ATOM 1519 C C . PRO A 1 182 ? -14.929 18.854 10.853 1.00 71.25 182 PRO A C 1
ATOM 1521 O O . PRO A 1 182 ? -15.731 18.107 11.414 1.00 71.25 182 PRO A O 1
ATOM 1524 N N . GLU A 1 183 ? -14.978 20.179 11.000 1.00 66.44 183 GLU A N 1
ATOM 1525 C CA . GLU A 1 183 ? -15.896 20.858 11.932 1.00 66.44 183 GLU A CA 1
ATOM 1526 C C . GLU A 1 183 ? -17.375 20.537 11.662 1.00 66.44 183 GLU A C 1
ATOM 1528 O O . GLU A 1 183 ? -18.150 20.350 12.599 1.00 66.44 183 GLU A O 1
ATOM 1533 N N . GLU A 1 184 ? -17.740 20.349 10.394 1.00 65.00 184 GLU A N 1
ATOM 1534 C CA . GLU A 1 184 ? -19.080 19.944 9.948 1.00 65.00 184 GLU A CA 1
ATOM 1535 C C . GLU A 1 184 ? -19.510 18.580 10.520 1.00 65.00 184 GLU A C 1
ATOM 1537 O O . GLU A 1 184 ? -20.669 18.386 10.881 1.00 65.00 184 GLU A O 1
ATOM 1542 N N . LEU A 1 185 ? -18.557 17.653 10.675 1.00 60.44 185 LEU A N 1
ATOM 1543 C CA . LEU A 1 185 ? -18.745 16.340 11.301 1.00 60.44 185 LEU A CA 1
ATOM 1544 C C . LEU A 1 185 ? -18.447 16.357 12.806 1.00 60.44 185 LEU A C 1
ATOM 1546 O O . LEU A 1 185 ? -18.484 15.321 13.459 1.00 60.44 185 LEU A O 1
ATOM 1550 N N . ARG A 1 186 ? -18.141 17.505 13.412 1.00 56.34 186 ARG A N 1
ATOM 1551 C CA . ARG A 1 186 ? -18.107 17.632 14.880 1.00 56.34 186 ARG A CA 1
ATOM 1552 C C . ARG A 1 186 ? -19.453 18.070 15.438 1.00 56.34 186 ARG A C 1
ATOM 1554 O O . ARG A 1 186 ? -19.702 17.879 16.627 1.00 56.34 186 ARG A O 1
ATOM 1561 N N . ALA A 1 187 ? -20.325 18.618 14.592 1.00 50.53 187 ALA A N 1
ATOM 1562 C CA . ALA A 1 187 ? -21.682 18.947 14.982 1.00 50.53 187 ALA A CA 1
ATOM 1563 C C . ALA A 1 187 ? -22.441 17.656 15.349 1.00 50.53 187 ALA A C 1
ATOM 1565 O O . ALA A 1 187 ? -22.441 16.699 14.566 1.00 50.53 187 ALA A O 1
ATOM 1566 N N . PRO A 1 188 ? -23.095 17.596 16.522 1.00 52.00 188 PRO A N 1
ATOM 1567 C CA . PRO A 1 188 ? -23.975 16.484 16.835 1.00 52.00 188 PRO A CA 1
ATOM 1568 C C . PRO A 1 188 ? -25.057 16.426 15.758 1.00 52.00 188 PRO A C 1
ATOM 1570 O O . PRO A 1 188 ? -25.788 17.402 15.565 1.00 52.00 188 PRO A O 1
ATOM 1573 N N . ARG A 1 189 ? -25.162 15.299 15.037 1.00 49.66 189 ARG A N 1
ATOM 1574 C CA . ARG A 1 189 ? -26.358 15.037 14.231 1.00 49.66 189 ARG A CA 1
ATOM 1575 C C . ARG A 1 189 ? -27.519 15.127 15.211 1.00 49.66 189 ARG A C 1
ATOM 1577 O O . ARG A 1 189 ? -27.581 14.344 16.151 1.00 49.66 189 ARG A O 1
ATOM 1584 N N . ARG A 1 190 ? -28.385 16.134 15.071 1.00 44.06 190 ARG A N 1
ATOM 1585 C CA . ARG A 1 190 ? -29.621 16.155 15.854 1.00 44.06 190 ARG A CA 1
ATOM 1586 C C . ARG A 1 190 ? -30.313 14.839 15.539 1.00 44.06 190 ARG A C 1
ATOM 1588 O O . ARG A 1 190 ? -30.570 14.582 14.363 1.00 44.06 190 ARG A O 1
ATOM 1595 N N . ASP A 1 191 ? -30.587 14.031 16.559 1.00 44.28 191 ASP A N 1
ATOM 1596 C CA . ASP A 1 191 ? -31.583 12.979 16.443 1.00 44.28 191 ASP A CA 1
ATOM 1597 C C . ASP A 1 191 ? -32.851 13.692 15.989 1.00 44.28 191 ASP A C 1
ATOM 1599 O O . ASP A 1 191 ? -33.521 14.379 16.765 1.00 44.28 191 ASP A O 1
ATOM 1603 N N . VAL A 1 192 ? -33.138 13.638 14.690 1.00 37.69 192 VAL A N 1
ATOM 1604 C CA . VAL A 1 192 ? -34.452 14.003 14.202 1.00 37.69 192 VAL A CA 1
ATOM 1605 C C . VAL A 1 192 ? -35.324 12.891 14.745 1.00 37.69 192 VAL A C 1
ATOM 1607 O O . VAL A 1 192 ? -35.449 11.830 14.138 1.00 37.69 192 VAL A O 1
ATOM 1610 N N . PHE A 1 193 ? -35.865 13.114 15.943 1.00 39.25 193 PHE A N 1
ATOM 1611 C CA . PHE A 1 193 ? -37.035 12.412 16.419 1.00 39.25 193 PHE A CA 1
ATOM 1612 C C . PHE A 1 193 ? -38.085 12.616 15.333 1.00 39.25 193 PHE A C 1
ATOM 1614 O O . PHE A 1 193 ? -38.783 13.629 15.293 1.00 39.25 193 PHE A O 1
ATOM 1621 N N . ILE A 1 194 ? -38.173 11.662 14.409 1.00 38.03 194 ILE A N 1
ATOM 1622 C CA . ILE A 1 194 ? -39.394 11.455 13.659 1.00 38.03 194 ILE A CA 1
ATOM 1623 C C . ILE A 1 194 ? -40.366 10.998 14.737 1.00 38.03 194 ILE A C 1
ATOM 1625 O O . ILE A 1 194 ? -40.447 9.811 15.055 1.00 38.03 194 ILE A O 1
ATOM 1629 N N . ASN A 1 195 ? -41.054 11.957 15.361 1.00 35.69 195 ASN A N 1
ATOM 1630 C CA . ASN A 1 195 ? -42.302 11.658 16.028 1.00 35.69 195 ASN A CA 1
ATOM 1631 C C . ASN A 1 195 ? -43.148 10.976 14.959 1.00 35.69 195 ASN A C 1
ATOM 1633 O O . ASN A 1 195 ? -43.651 11.627 14.042 1.00 35.69 195 ASN A O 1
ATOM 1637 N N . LYS A 1 196 ? -43.267 9.650 15.053 1.00 38.44 196 LYS A N 1
ATOM 1638 C CA . LYS A 1 196 ? -44.405 8.947 14.485 1.00 38.44 196 LYS A CA 1
ATOM 1639 C C . LYS A 1 196 ? -45.620 9.484 15.233 1.00 38.44 196 LYS A C 1
ATOM 1641 O O . LYS A 1 196 ? -45.987 8.978 16.287 1.00 38.44 196 LYS A O 1
ATOM 1646 N N . TRP A 1 197 ? -46.159 10.590 14.737 1.00 39.91 197 TRP A N 1
ATOM 1647 C CA . TRP A 1 197 ? -47.483 11.045 15.100 1.00 39.91 197 TRP A CA 1
ATOM 1648 C C . TRP A 1 197 ? -48.474 10.103 14.418 1.00 39.91 197 TRP A C 1
ATOM 1650 O O . TRP A 1 197 ? -48.566 10.122 13.195 1.00 39.91 197 TRP A O 1
ATOM 1660 N N . HIS A 1 198 ? -49.141 9.320 15.271 1.00 37.88 198 HIS A N 1
ATOM 1661 C CA . HIS A 1 198 ? -50.392 8.569 15.099 1.00 37.88 198 HIS A CA 1
ATOM 1662 C C . HIS A 1 198 ? -50.483 7.504 14.000 1.00 37.88 198 HIS A C 1
ATOM 1664 O O . HIS A 1 198 ? -50.480 7.836 12.798 1.00 37.88 198 HIS A O 1
#

Organism: NCBI:txid43138

Foldseek 3Di:
DDDDDPPPDPDPDFPLFQQLVVLVVVDDCPDPLVVLLVQDADDDDDDDVRCVVPVLVCLCVLLVVLCSNAVQQPLSVVLVVVLVVLLVVLVVVLVVQLVVQVVVQVVCVVVVHDDPVQVVVCVPPPDDSSVVSNVCSNVVSNVVSSVVSCVVCPVVSVVSSNVSSVCSSVVNSTHDPPRDDDPVSVDRPPPPPPPPDD

Radius of gyration: 26.6 Å; chains: 1; bounding box: 78×36×91 Å

pLDDT: mean 73.17, std 17.95, range [31.06, 92.0]

Secondary structure (DSSP, 8-state):
--------------TTS-HHHHHHHHS-TT-HHHHHHTTPPP-PPPSHHHHHHHTTTTHHHHHHHHHHH-TT-HHHHHHHHHHHHHHHHHHHHHHHHHHHHHHHHHHHHHTT---THHHHTTTTT-S-HHHHHHHHHHHHHHHHHHHHHHHHHHHHHHHHHHHHHHHHHTT--SPPTT----GGGTS-----------

Sequence (198 aa):
MNHSLYTVHPTYTPINLRLAEEYFNTLPSGDISRQFYDGVQYRAVKGLFASYALNRFSQYGKLNSLYKFYPYQKIVKETNEELCEDWTSNIQLAAIVTGASWTFLYQYAKRGQVLSILREYGSVLKTHRLFRQYLYTLVLPFAIANEYTFIHYHDHIEQLWQVHANRLNKKDLSDPAGTQYPEELRAPRRDVFINKWH